Protein AF-A0A7S3HMQ8-F1 (afdb_monomer_lite)

Organism: NCBI:txid89044

Foldseek 3Di:
DDPPPPPPDDDDDDDDDPPDAFEWEKEWDQDPDDDPPDDPDPDPDPPDDDDDDDDDDDDDDDDDPPQDPVNVVVVVPPPDPVVPDDDDPDPPPDPDDVPPDDCLCLVVQLLVCLLVLVLVVNLVSCVVADDQSHWYAYQWPLDGTDHSVRVSVLSNLCCQQFVVKHKDWDDWDDDPQKIKTKMKIKTKGQLVSLVVCVVVDPPDDPVRCVSSLSDSQLLSSLQSVPVTDPDDPVVSVVSNVVSPDNDIDMGMIMIIIMGGHDPVSD

Radius of gyration: 24.95 Å; chains: 1; bounding box: 61×93×48 Å

Secondary structure (DSSP, 8-state):
--TTTTSSSS------------EEEEEEE------TTS-----------PPPPP-PPP-PPPPPTT--HHHHHHHH-S---GGG----SS---------SS-GGGHHHHHHHHHHTT-HHHHHHHHHHHS-TT-EEEESSSS-S-B-HHHHHHHHHHHHHH-TT-EEEEEEEEEETTEEEEEEEEEEEE-HHHHHHHHHH--SS-HHHHHHTT--SSHHHHHHHHHHHS---HHHHHHHHHHHT-SS-EEEEEEEEEEEE--GGG-

pLDDT: mean 71.45, std 23.2, range [25.31, 96.62]

Sequence (266 aa):
MDLADLAELFNDDEYPTVHETHAIEATSELFSNIQPSEQLQIMFKQTATSRRNKKSVSLKPRFRKGMSVKQALLAYDQRPNMSRRPPTNVLVAFPTFDKCDSLVYFPTTFVRYLNSADIDAATKLLAKYLDKDCIIKLHGKNISEVSFQNYKQMMTVSNDLEPDRMMCVHSTKVVENKIMSTIYLKVTDVQSLYMNLSRTSKEFNDEEKLKMGLYPDRVKRFHFYVEETPVNDQVAQDLIAYSQREEDVVMYMKIEFTLTVDDTTR

Structure (mmCIF, N/CA/C/O backbone):
data_AF-A0A7S3HMQ8-F1
#
_entry.id   AF-A0A7S3HMQ8-F1
#
loop_
_atom_site.group_PDB
_atom_site.id
_atom_site.type_symbol
_atom_site.label_atom_id
_atom_site.label_alt_id
_atom_site.label_comp_id
_atom_site.label_asym_id
_atom_site.label_entity_id
_atom_site.label_seq_id
_atom_site.pdbx_PDB_ins_code
_atom_site.Cartn_x
_atom_site.Cartn_y
_atom_site.Cartn_z
_atom_site.occupancy
_atom_site.B_iso_or_equiv
_atom_site.auth_seq_id
_atom_site.auth_comp_id
_atom_site.auth_asym_id
_atom_site.auth_atom_id
_atom_site.pdbx_PDB_model_num
ATOM 1 N N . MET A 1 1 ? 21.502 52.809 14.582 1.00 39.25 1 MET A N 1
ATOM 2 C CA . MET A 1 1 ? 20.412 51.850 14.311 1.00 39.25 1 MET A CA 1
ATOM 3 C C . MET A 1 1 ? 20.818 51.061 13.085 1.00 39.25 1 MET A C 1
ATOM 5 O O . MET A 1 1 ? 20.584 51.521 11.979 1.00 39.25 1 MET A O 1
ATOM 9 N N . ASP A 1 2 ? 21.672 50.048 13.157 1.00 31.59 2 ASP A N 1
ATOM 10 C CA . ASP A 1 2 ? 22.042 49.080 14.205 1.00 31.59 2 ASP A CA 1
ATOM 11 C C . ASP A 1 2 ? 21.155 47.829 14.270 1.00 31.59 2 ASP A C 1
ATOM 13 O O . ASP A 1 2 ? 19.933 47.908 14.184 1.00 31.59 2 ASP A O 1
ATOM 17 N N . LEU A 1 3 ? 21.830 46.686 14.400 1.00 34.78 3 LEU A N 1
ATOM 18 C CA . LEU A 1 3 ? 21.366 45.291 14.355 1.00 34.78 3 LEU A CA 1
ATOM 19 C C . LEU A 1 3 ? 20.538 44.893 15.601 1.00 34.78 3 LEU A C 1
ATOM 21 O O . LEU A 1 3 ? 20.644 43.773 16.093 1.00 34.78 3 LEU A O 1
ATOM 25 N N . ALA A 1 4 ? 19.721 45.817 16.112 1.00 39.84 4 ALA A N 1
ATOM 26 C CA . ALA A 1 4 ? 18.989 45.691 17.373 1.00 39.84 4 ALA A CA 1
ATOM 27 C C . ALA A 1 4 ? 17.452 45.628 17.225 1.00 39.84 4 ALA A C 1
ATOM 29 O O . ALA A 1 4 ? 16.784 45.302 18.197 1.00 39.84 4 ALA A O 1
ATOM 30 N N . ASP A 1 5 ? 16.886 45.834 16.028 1.00 40.56 5 ASP A N 1
ATOM 31 C CA . ASP A 1 5 ? 15.420 45.928 15.836 1.00 40.56 5 ASP A CA 1
ATOM 32 C C . ASP A 1 5 ? 14.762 44.659 15.242 1.00 40.56 5 ASP A C 1
ATOM 34 O O . ASP A 1 5 ? 13.673 44.714 14.676 1.00 40.56 5 ASP A O 1
ATOM 38 N N . LEU A 1 6 ? 15.404 43.489 15.357 1.00 38.94 6 LEU A N 1
ATOM 39 C CA . LEU A 1 6 ? 14.856 42.197 14.891 1.00 38.94 6 LEU A CA 1
ATOM 40 C C . LEU A 1 6 ? 14.673 41.153 16.009 1.00 38.94 6 LEU A C 1
ATOM 42 O O . LEU A 1 6 ? 14.419 39.986 15.720 1.00 38.94 6 LEU A O 1
ATOM 46 N N . ALA A 1 7 ? 14.779 41.563 17.277 1.00 37.66 7 ALA A N 1
ATOM 47 C CA . ALA A 1 7 ? 14.775 40.660 18.432 1.00 37.66 7 ALA A CA 1
ATOM 48 C C . ALA A 1 7 ? 13.492 40.681 19.297 1.00 37.66 7 ALA A C 1
ATOM 50 O O . ALA A 1 7 ? 13.474 40.029 20.333 1.00 37.66 7 ALA A O 1
ATOM 51 N N . GLU A 1 8 ? 12.411 41.362 18.894 1.00 39.22 8 GLU A N 1
ATOM 52 C CA . GLU A 1 8 ? 11.232 41.572 19.767 1.00 39.22 8 GLU A CA 1
ATOM 53 C C . GLU A 1 8 ? 9.873 41.155 19.173 1.00 39.22 8 GLU A C 1
ATOM 55 O O . GLU A 1 8 ? 8.842 41.712 19.532 1.00 39.22 8 GLU A O 1
ATOM 60 N N . LEU A 1 9 ? 9.816 40.160 18.278 1.00 36.94 9 LEU A N 1
ATOM 61 C CA . LEU A 1 9 ? 8.516 39.707 17.744 1.00 36.94 9 LEU A CA 1
ATOM 62 C C . LEU A 1 9 ? 8.112 38.269 18.046 1.00 36.94 9 LEU A C 1
ATOM 64 O O . LEU A 1 9 ? 6.990 37.908 17.714 1.00 36.94 9 LEU A O 1
ATOM 68 N N . PHE A 1 10 ? 8.940 37.476 18.730 1.00 36.84 10 PHE A N 1
ATOM 69 C CA . PHE A 1 10 ? 8.535 36.135 19.162 1.00 36.84 10 PHE A CA 1
ATOM 70 C C . PHE A 1 10 ? 9.229 35.731 20.462 1.00 36.84 10 PHE A C 1
ATOM 72 O O . PHE A 1 10 ? 10.183 34.962 20.446 1.00 36.84 10 PHE A O 1
ATOM 79 N N . ASN A 1 11 ? 8.742 36.271 21.575 1.00 37.69 11 ASN A N 1
ATOM 80 C CA . ASN A 1 11 ? 8.776 35.614 22.877 1.00 37.69 11 ASN A CA 1
ATOM 81 C C . ASN A 1 11 ? 7.575 36.121 23.676 1.00 37.69 11 ASN A C 1
ATOM 83 O O . ASN A 1 11 ? 7.592 37.250 24.149 1.00 37.69 11 ASN A O 1
ATOM 87 N N . ASP A 1 12 ? 6.555 35.277 23.791 1.00 37.69 12 ASP A N 1
ATOM 88 C CA . ASP A 1 12 ? 5.693 35.227 24.966 1.00 37.69 12 ASP A CA 1
ATOM 89 C C . ASP A 1 12 ? 5.476 33.747 25.307 1.00 37.69 12 ASP A C 1
ATOM 91 O O . ASP A 1 12 ? 5.271 32.899 24.433 1.00 37.69 12 ASP A O 1
ATOM 95 N N . ASP A 1 13 ? 5.643 33.485 26.594 1.00 38.88 13 ASP A N 1
ATOM 96 C CA . ASP A 1 13 ? 5.841 32.214 27.273 1.00 38.88 13 ASP A CA 1
ATOM 97 C C . ASP A 1 13 ? 4.581 31.331 27.437 1.00 38.88 13 ASP A C 1
ATOM 99 O O . ASP A 1 13 ? 3.443 31.776 27.315 1.00 38.88 13 ASP A O 1
ATOM 103 N N . GLU A 1 14 ? 4.861 30.083 27.845 1.00 35.81 14 GLU A N 1
ATOM 104 C CA . GLU A 1 14 ? 4.022 29.134 28.606 1.00 35.81 14 GLU A CA 1
ATOM 105 C C . GLU A 1 14 ? 2.897 28.355 27.891 1.00 35.81 14 GLU A C 1
ATOM 107 O O . GLU A 1 14 ? 1.782 28.825 27.728 1.00 35.81 14 GLU A O 1
ATOM 112 N N . TYR A 1 15 ? 3.162 27.073 27.586 1.00 30.70 15 TYR A N 1
ATOM 113 C CA . TYR A 1 15 ? 2.589 25.893 28.277 1.00 30.70 15 TYR A CA 1
ATOM 114 C C . TYR A 1 15 ? 3.362 24.619 27.858 1.00 30.70 15 TYR A C 1
ATOM 116 O O . TYR A 1 15 ? 3.784 24.512 26.705 1.00 30.70 15 TYR A O 1
ATOM 124 N N . PRO A 1 16 ? 3.549 23.616 28.742 1.00 37.12 16 PRO A N 1
ATOM 125 C CA . PRO A 1 16 ? 4.162 22.355 28.367 1.00 37.12 16 PRO A CA 1
ATOM 126 C C . PRO A 1 16 ? 3.093 21.486 27.710 1.00 37.12 16 PRO A C 1
ATOM 128 O O . PRO A 1 16 ? 2.128 21.076 28.352 1.00 37.12 16 PRO A O 1
ATOM 131 N N . THR A 1 17 ? 3.258 21.174 26.434 1.00 27.14 17 THR A N 1
ATOM 132 C CA . THR A 1 17 ? 2.472 20.122 25.792 1.00 27.14 17 THR A CA 1
ATOM 133 C C . THR A 1 17 ? 3.418 19.031 25.332 1.00 27.14 17 THR A C 1
ATOM 135 O O . THR A 1 17 ? 4.044 19.086 24.277 1.00 27.14 17 THR A O 1
ATOM 138 N N . VAL A 1 18 ? 3.529 18.008 26.178 1.00 29.33 18 VAL A N 1
ATOM 139 C CA . VAL A 1 18 ? 3.875 16.668 25.715 1.00 29.33 18 VAL A CA 1
ATOM 140 C C . VAL A 1 18 ? 2.707 16.238 24.831 1.00 29.33 18 VAL A C 1
ATOM 142 O O . VAL A 1 18 ? 1.682 15.782 25.328 1.00 29.33 18 VAL A O 1
ATOM 145 N N . HIS A 1 19 ? 2.821 16.476 23.528 1.00 25.31 19 HIS A N 1
ATOM 146 C CA . HIS A 1 19 ? 1.899 15.904 22.561 1.00 25.31 19 HIS A CA 1
ATOM 147 C C . HIS A 1 19 ? 2.306 14.451 22.343 1.00 25.31 19 HIS A C 1
ATOM 149 O O . HIS A 1 19 ? 3.320 14.147 21.710 1.00 25.31 19 HIS A O 1
ATOM 155 N N . GLU A 1 20 ? 1.530 13.552 22.936 1.00 27.73 20 GLU A N 1
ATOM 156 C CA . GLU A 1 20 ? 1.618 12.133 22.645 1.00 27.73 20 GLU A CA 1
ATOM 157 C C . GLU A 1 20 ? 1.209 11.929 21.182 1.00 27.73 20 GLU A C 1
ATOM 159 O O . GLU A 1 20 ? 0.140 12.341 20.740 1.00 27.73 20 GLU A O 1
ATOM 164 N N . THR A 1 21 ? 2.128 11.389 20.389 1.00 27.39 21 THR A N 1
ATOM 165 C CA . THR A 1 21 ? 1.988 11.275 18.938 1.00 27.39 21 THR A CA 1
ATOM 166 C C . THR A 1 21 ? 1.259 9.981 18.591 1.00 27.39 21 THR A C 1
ATOM 168 O O . THR A 1 21 ? 1.756 8.879 18.830 1.00 27.39 21 THR A O 1
ATOM 171 N N . HIS A 1 22 ? 0.070 10.106 18.004 1.00 39.50 22 HIS A N 1
ATOM 172 C CA . HIS A 1 22 ? -0.753 8.973 17.584 1.00 39.50 22 HIS A CA 1
ATOM 173 C C . HIS A 1 22 ? -0.184 8.336 16.318 1.00 39.50 22 HIS A C 1
ATOM 175 O O . HIS A 1 22 ? -0.109 8.998 15.291 1.00 39.50 22 HIS A O 1
ATOM 181 N N . ALA A 1 23 ? 0.182 7.054 16.363 1.00 32.50 23 ALA A N 1
ATOM 182 C CA . ALA A 1 23 ? 0.768 6.352 15.225 1.00 32.50 23 ALA A CA 1
ATOM 183 C C . ALA A 1 23 ? -0.113 5.192 14.740 1.00 32.50 23 ALA A C 1
ATOM 185 O O . ALA A 1 23 ? -0.452 4.286 15.512 1.00 32.50 23 ALA A O 1
ATOM 186 N N . ILE A 1 24 ? -0.419 5.184 13.443 1.00 39.53 24 ILE A N 1
ATOM 187 C CA . ILE A 1 24 ? -0.693 3.949 12.705 1.00 39.53 24 ILE A CA 1
ATOM 188 C C . ILE A 1 24 ? 0.644 3.423 12.233 1.00 39.53 24 ILE A C 1
ATOM 190 O O . ILE A 1 24 ? 1.350 4.116 11.514 1.00 39.53 24 ILE A O 1
ATOM 194 N N . GLU A 1 25 ? 0.981 2.207 12.626 1.00 34.84 25 GLU A N 1
ATOM 195 C CA . GLU A 1 25 ? 2.226 1.564 12.238 1.00 34.84 25 GLU A CA 1
ATOM 196 C C . GLU A 1 25 ? 1.901 0.513 11.176 1.00 34.84 25 GLU A C 1
ATOM 198 O O . GLU A 1 25 ? 1.282 -0.509 11.476 1.00 34.84 25 GLU A O 1
ATOM 203 N N . ALA A 1 26 ? 2.241 0.785 9.917 1.00 34.50 26 ALA A N 1
ATOM 204 C CA . ALA A 1 26 ? 2.161 -0.196 8.842 1.00 34.50 26 ALA A CA 1
ATOM 205 C C . ALA A 1 26 ? 3.581 -0.652 8.495 1.00 34.50 26 ALA A C 1
ATOM 207 O O . ALA A 1 26 ? 4.312 0.048 7.787 1.00 34.50 26 ALA A O 1
ATOM 208 N N . THR A 1 27 ? 3.992 -1.814 9.002 1.00 32.75 27 THR A N 1
ATOM 209 C CA . THR A 1 27 ? 5.237 -2.446 8.566 1.00 32.75 27 THR A CA 1
ATOM 210 C C . THR A 1 27 ? 4.941 -3.268 7.320 1.00 32.75 27 THR A C 1
ATOM 212 O O . THR A 1 27 ? 4.007 -4.060 7.313 1.00 32.75 27 THR A O 1
ATOM 215 N N . SER A 1 28 ? 5.697 -3.093 6.238 1.00 32.38 28 SER A N 1
ATOM 216 C CA . SER A 1 28 ? 5.694 -4.055 5.135 1.00 32.38 28 SER A CA 1
ATOM 217 C C . SER A 1 28 ? 6.989 -4.852 5.195 1.00 32.38 28 SER A C 1
ATOM 219 O O . SER A 1 28 ? 8.050 -4.339 4.847 1.00 32.38 28 SER A O 1
ATOM 221 N N . GLU A 1 29 ? 6.913 -6.101 5.637 1.00 31.34 29 GLU A N 1
ATOM 222 C CA . GLU A 1 29 ? 8.024 -7.040 5.525 1.00 31.34 29 GLU A CA 1
ATOM 223 C C . GLU A 1 29 ? 7.829 -7.855 4.238 1.00 31.34 29 GLU A C 1
ATOM 225 O O . GLU A 1 29 ? 6.886 -8.645 4.109 1.00 31.34 29 GLU A O 1
ATOM 230 N N . LEU A 1 30 ? 8.723 -7.685 3.257 1.00 35.03 30 LEU A N 1
ATOM 231 C CA . LEU A 1 30 ? 8.881 -8.695 2.211 1.00 35.03 30 LEU A CA 1
ATOM 232 C C . LEU A 1 30 ? 9.557 -9.902 2.852 1.00 35.03 30 LEU A C 1
ATOM 234 O O . LEU A 1 30 ? 10.694 -9.844 3.317 1.00 35.03 30 LEU A O 1
ATOM 238 N N . PHE A 1 31 ? 8.822 -11.005 2.924 1.00 33.38 31 PHE A N 1
ATOM 239 C CA . PHE A 1 31 ? 9.344 -12.228 3.500 1.00 33.38 31 PHE A CA 1
ATOM 240 C C . PHE A 1 31 ? 10.522 -12.763 2.692 1.00 33.38 31 PHE A C 1
ATOM 242 O O . PHE A 1 31 ? 10.369 -13.146 1.535 1.00 33.38 31 PHE A O 1
ATOM 249 N N . SER A 1 32 ? 11.645 -12.951 3.379 1.00 31.59 32 SER A N 1
ATOM 250 C CA . SER A 1 32 ? 12.623 -13.990 3.058 1.00 31.59 32 SER A CA 1
ATOM 251 C C . SER A 1 32 ? 12.974 -14.896 4.243 1.00 31.59 32 SER A C 1
ATOM 253 O O . SER A 1 32 ? 13.808 -15.780 4.097 1.00 31.59 32 SER A O 1
ATOM 255 N N . ASN A 1 33 ? 12.341 -14.723 5.408 1.00 30.23 33 ASN A N 1
ATOM 256 C CA . ASN A 1 33 ? 12.623 -15.520 6.604 1.00 30.23 33 ASN A CA 1
ATOM 257 C C . ASN A 1 33 ? 11.347 -16.162 7.157 1.00 30.23 33 ASN A C 1
ATOM 259 O O . ASN A 1 33 ? 10.763 -15.710 8.139 1.00 30.23 33 ASN A O 1
ATOM 263 N N . ILE A 1 34 ? 10.937 -17.256 6.517 1.00 28.83 34 ILE A N 1
ATOM 264 C CA . ILE A 1 34 ? 10.057 -18.261 7.116 1.00 28.83 34 ILE A CA 1
ATOM 265 C C . ILE A 1 34 ? 10.936 -19.475 7.426 1.00 28.83 34 ILE A C 1
ATOM 267 O O . ILE A 1 34 ? 11.627 -19.991 6.548 1.00 28.83 34 ILE A O 1
ATOM 271 N N . GLN A 1 35 ? 10.941 -19.904 8.690 1.00 27.02 35 GLN A N 1
ATOM 272 C CA . GLN A 1 35 ? 11.595 -21.139 9.128 1.00 27.02 35 GLN A CA 1
ATOM 273 C C . GLN A 1 35 ? 11.105 -22.350 8.299 1.00 27.02 35 GLN A C 1
ATOM 275 O O . GLN A 1 35 ? 9.929 -22.396 7.935 1.00 27.02 35 GLN A O 1
ATOM 280 N N . PRO A 1 36 ? 11.951 -23.364 8.022 1.00 31.05 36 PRO A N 1
ATOM 281 C CA . PRO A 1 36 ? 11.712 -24.360 6.965 1.00 31.05 36 PRO A CA 1
ATOM 282 C C . PRO A 1 36 ? 10.543 -25.342 7.177 1.00 31.05 36 PRO A C 1
ATOM 284 O O . PRO A 1 36 ? 10.359 -26.239 6.355 1.00 31.05 36 PRO A O 1
ATOM 287 N N . SER A 1 37 ? 9.772 -25.236 8.261 1.00 27.94 37 SER A N 1
ATOM 288 C CA . SER A 1 37 ? 8.761 -26.234 8.637 1.00 27.94 37 SER A CA 1
ATOM 289 C C . SER A 1 37 ? 7.327 -25.906 8.212 1.00 27.94 37 SER A C 1
ATOM 291 O O . SER A 1 37 ? 6.513 -26.824 8.147 1.00 27.94 37 SER A O 1
ATOM 293 N N . GLU A 1 38 ? 7.011 -24.664 7.837 1.00 28.45 38 GLU A N 1
ATOM 294 C CA . GLU A 1 38 ? 5.703 -24.304 7.271 1.00 28.45 38 GLU A CA 1
ATOM 295 C C . GLU A 1 38 ? 5.904 -23.451 6.016 1.00 28.45 38 GLU A C 1
ATOM 297 O O . GLU A 1 38 ? 5.988 -22.229 6.043 1.00 28.45 38 GLU A O 1
ATOM 302 N N . GLN A 1 39 ? 6.057 -24.145 4.888 1.00 28.36 39 GLN A N 1
ATOM 303 C CA . GLN A 1 39 ? 6.339 -23.574 3.575 1.00 28.36 39 GLN A CA 1
ATOM 304 C C . GLN A 1 39 ? 5.256 -22.582 3.118 1.00 28.36 39 GLN A C 1
ATOM 306 O O . GLN A 1 39 ? 4.258 -22.967 2.508 1.00 28.36 39 GLN A O 1
ATOM 311 N N . LEU A 1 40 ? 5.516 -21.290 3.295 1.00 26.91 40 LEU A N 1
ATOM 312 C CA . LEU A 1 40 ? 5.043 -20.249 2.386 1.00 26.91 40 LEU A CA 1
ATOM 313 C C . LEU A 1 40 ? 6.203 -19.964 1.430 1.00 26.91 40 LEU A C 1
ATOM 315 O O . LEU A 1 40 ? 7.098 -19.170 1.699 1.00 26.91 40 LEU A O 1
ATOM 319 N N . GLN A 1 41 ? 6.228 -20.726 0.336 1.00 27.77 41 GLN A N 1
ATOM 320 C CA . GLN A 1 41 ? 7.135 -20.497 -0.781 1.00 27.77 41 GLN A CA 1
ATOM 321 C C . GLN A 1 41 ? 6.937 -19.057 -1.272 1.00 27.77 41 GLN A C 1
ATOM 323 O O . GLN A 1 41 ? 5.797 -18.657 -1.526 1.00 27.77 41 GLN A O 1
ATOM 328 N N . ILE A 1 42 ? 8.025 -18.314 -1.505 1.00 30.55 42 ILE A N 1
ATOM 329 C CA . ILE A 1 42 ? 8.016 -17.300 -2.565 1.00 30.55 42 ILE A CA 1
ATOM 330 C C . ILE A 1 42 ? 7.788 -18.095 -3.849 1.00 30.55 42 ILE A C 1
ATOM 332 O O . ILE A 1 42 ? 8.692 -18.687 -4.436 1.00 30.55 42 ILE A O 1
ATOM 336 N N . MET A 1 43 ? 6.515 -18.283 -4.173 1.00 31.09 43 MET A N 1
ATOM 337 C CA . MET A 1 43 ? 6.097 -19.255 -5.157 1.00 31.09 43 MET A CA 1
ATOM 338 C C . MET A 1 43 ? 6.088 -18.556 -6.512 1.00 31.09 43 MET A C 1
ATOM 340 O O . MET A 1 43 ? 5.051 -18.090 -6.986 1.00 31.09 43 MET A O 1
ATOM 344 N N . PHE A 1 44 ? 7.263 -18.487 -7.135 1.00 43.47 44 PHE A N 1
ATOM 345 C CA . PHE A 1 44 ? 7.425 -18.099 -8.533 1.00 43.47 44 PHE A CA 1
ATOM 346 C C . PHE A 1 44 ? 6.848 -19.210 -9.423 1.00 43.47 44 PHE A C 1
ATOM 348 O O . PHE A 1 44 ? 7.557 -20.067 -9.951 1.00 43.47 44 PHE A O 1
ATOM 355 N N . LYS A 1 45 ? 5.516 -19.273 -9.529 1.00 36.41 45 LYS A N 1
ATOM 356 C CA . LYS A 1 45 ? 4.848 -20.212 -10.433 1.00 36.41 45 LYS A CA 1
ATOM 357 C C . LYS A 1 45 ? 4.954 -19.696 -11.861 1.00 36.41 45 LYS A C 1
ATOM 359 O O . LYS A 1 45 ? 4.161 -18.856 -12.270 1.00 36.41 45 LYS A O 1
ATOM 364 N N . GLN A 1 46 ? 5.851 -20.296 -12.637 1.00 38.22 46 GLN A N 1
ATOM 365 C CA . GLN A 1 46 ? 5.644 -20.410 -14.077 1.00 38.22 46 GLN A CA 1
ATOM 366 C C . GLN A 1 46 ? 4.319 -21.157 -14.297 1.00 38.22 46 GLN A C 1
ATOM 368 O O . GLN A 1 46 ? 4.116 -22.268 -13.797 1.00 38.22 46 GLN A O 1
ATOM 373 N N . THR A 1 47 ? 3.371 -20.529 -14.983 1.00 33.56 47 THR A N 1
ATOM 374 C CA . THR A 1 47 ? 2.049 -21.085 -15.290 1.00 33.56 47 THR A CA 1
ATOM 375 C C . THR A 1 47 ? 2.153 -22.181 -16.353 1.00 33.56 47 THR A C 1
ATOM 377 O O . THR A 1 47 ? 1.771 -22.006 -17.504 1.00 33.56 47 THR A O 1
ATOM 380 N N . ALA A 1 48 ? 2.633 -23.363 -15.961 1.00 41.56 48 ALA A N 1
ATOM 381 C CA . ALA A 1 48 ? 2.497 -24.578 -16.758 1.00 41.56 48 ALA A CA 1
ATOM 382 C C . ALA A 1 48 ? 1.132 -25.241 -16.482 1.00 41.56 48 ALA A C 1
ATOM 384 O O . ALA A 1 48 ? 0.809 -25.636 -15.357 1.00 41.56 48 ALA A O 1
ATOM 385 N N . THR A 1 49 ? 0.306 -25.367 -17.520 1.00 39.81 49 THR A N 1
ATOM 386 C CA . THR A 1 49 ? -1.028 -25.985 -17.496 1.00 39.81 49 THR A CA 1
ATOM 387 C C . THR A 1 49 ? -0.941 -27.5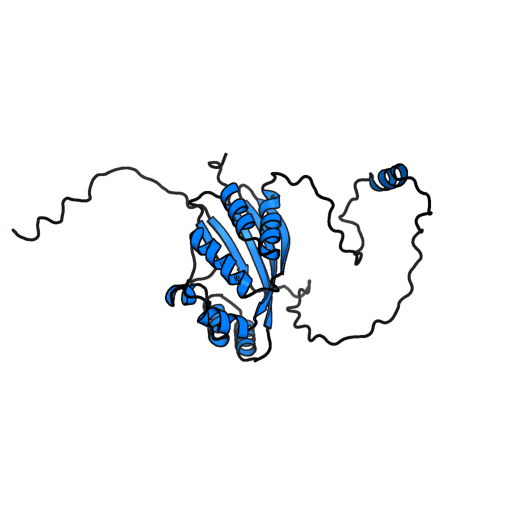11 -17.347 1.00 39.81 49 THR A C 1
ATOM 389 O O . THR A 1 49 ? -0.930 -28.263 -18.318 1.00 39.81 49 THR A O 1
ATOM 392 N N . SER A 1 50 ? -0.903 -28.004 -16.105 1.00 39.38 50 SER A N 1
ATOM 393 C CA . SER A 1 50 ? -0.890 -29.447 -15.816 1.00 39.38 50 SER A CA 1
ATOM 394 C C . SER A 1 50 ? -2.303 -30.053 -15.751 1.00 39.38 50 SER A C 1
ATOM 396 O O . SER A 1 50 ? -3.168 -29.618 -14.983 1.00 39.38 50 SER A O 1
ATOM 398 N N . ARG A 1 51 ? -2.541 -31.085 -16.575 1.00 46.91 51 ARG A N 1
ATOM 399 C CA . ARG A 1 51 ? -3.784 -31.875 -16.657 1.00 46.91 51 ARG A CA 1
ATOM 400 C C . ARG A 1 51 ? -3.978 -32.740 -15.401 1.00 46.91 51 ARG A C 1
ATOM 402 O O . ARG A 1 51 ? -3.141 -33.566 -15.055 1.00 46.91 51 ARG A O 1
ATOM 409 N N . ARG A 1 52 ? -5.135 -32.581 -14.748 1.00 44.88 52 ARG A N 1
ATOM 410 C CA . ARG A 1 52 ? -5.570 -33.329 -13.552 1.00 44.88 52 ARG A CA 1
ATOM 411 C C . ARG A 1 52 ? -5.854 -34.811 -13.833 1.00 44.88 52 ARG A C 1
ATOM 413 O O . ARG A 1 52 ? -6.685 -35.129 -14.681 1.00 44.88 52 ARG A O 1
ATOM 420 N N . ASN A 1 53 ? -5.303 -35.686 -12.989 1.00 46.75 53 ASN A N 1
ATOM 421 C CA . ASN A 1 53 ? -5.766 -37.063 -12.794 1.00 46.75 53 ASN A CA 1
ATOM 422 C C . ASN A 1 53 ? -6.922 -37.117 -11.774 1.00 46.75 53 ASN A C 1
ATOM 424 O O . ASN A 1 53 ? -6.839 -36.552 -10.683 1.00 46.75 53 ASN A O 1
ATOM 428 N N . LYS A 1 54 ? -8.010 -37.807 -12.144 1.00 51.03 54 LYS A N 1
ATOM 429 C CA . LYS A 1 54 ? -9.213 -38.045 -11.326 1.00 51.03 54 LYS A CA 1
ATOM 430 C C . LYS A 1 54 ? -8.934 -39.096 -10.242 1.00 51.03 54 LYS A C 1
ATOM 432 O O . LYS A 1 54 ? -8.567 -40.219 -10.570 1.00 51.03 54 LYS A O 1
ATOM 437 N N . LYS A 1 55 ? -9.206 -38.772 -8.973 1.00 48.78 55 LYS A N 1
ATOM 438 C CA . LYS A 1 55 ? -9.397 -39.762 -7.896 1.00 48.78 55 LYS A CA 1
ATOM 439 C C . LYS A 1 55 ? -10.851 -39.771 -7.414 1.00 48.78 55 LYS A C 1
ATOM 441 O O . LYS A 1 55 ? -11.525 -38.744 -7.399 1.00 48.78 55 LYS A O 1
ATOM 446 N N . SER A 1 56 ? -11.306 -40.976 -7.085 1.00 53.75 56 SER A N 1
ATOM 447 C CA . SER A 1 56 ? -12.666 -41.400 -6.748 1.00 53.75 56 SER A CA 1
ATOM 448 C C . SER A 1 56 ? -13.229 -40.739 -5.487 1.00 53.75 56 SER A C 1
ATOM 450 O O . SER A 1 56 ? -12.592 -40.732 -4.436 1.00 53.75 56 SER A O 1
ATOM 452 N N . VAL A 1 57 ? -14.456 -40.229 -5.601 1.00 53.00 57 VAL A N 1
ATOM 453 C CA . VAL A 1 57 ? -15.218 -39.552 -4.545 1.00 53.00 57 VAL A CA 1
ATOM 454 C C . VAL A 1 57 ? -16.001 -40.580 -3.725 1.00 53.00 57 VAL A C 1
ATOM 456 O O . VAL A 1 57 ? -16.820 -41.312 -4.278 1.00 53.00 57 VAL A O 1
ATOM 459 N N . SER A 1 58 ? -15.792 -40.606 -2.407 1.00 51.75 58 SER A N 1
ATOM 460 C CA . SER A 1 58 ? -16.688 -41.281 -1.465 1.00 51.75 58 SER A CA 1
ATOM 461 C C . SER A 1 58 ? -17.989 -40.480 -1.322 1.00 51.75 58 SER A C 1
ATOM 463 O O . SER A 1 58 ? -17.991 -39.261 -1.131 1.00 51.75 58 SER A O 1
ATOM 465 N N . LEU A 1 59 ? -19.118 -41.168 -1.490 1.00 49.34 59 LEU A N 1
ATOM 466 C CA . LEU A 1 59 ? -20.453 -40.578 -1.541 1.00 49.34 59 LEU A CA 1
ATOM 467 C C . LEU A 1 59 ? -20.870 -40.053 -0.161 1.00 49.34 59 LEU A C 1
ATOM 469 O O . LEU A 1 59 ? -21.237 -40.819 0.726 1.00 49.34 59 LEU A O 1
ATOM 473 N N . LYS A 1 60 ? -20.857 -38.727 0.008 1.00 57.22 60 LYS A N 1
ATOM 474 C CA . LYS A 1 60 ? -21.586 -38.065 1.096 1.00 57.22 60 LYS A CA 1
ATOM 475 C C . LYS A 1 60 ? -23.098 -38.121 0.820 1.00 57.22 60 LYS A C 1
ATOM 477 O O . LYS A 1 60 ? -23.501 -38.065 -0.347 1.00 57.22 60 LYS A O 1
ATOM 482 N N . PRO A 1 61 ? -23.938 -38.209 1.866 1.00 50.19 61 PRO A N 1
ATOM 483 C CA . PRO A 1 61 ? -25.387 -38.288 1.722 1.00 50.19 61 PRO A CA 1
ATOM 484 C C . PRO A 1 61 ? -25.916 -37.052 0.986 1.00 50.19 61 PRO A C 1
ATOM 486 O O . PRO A 1 61 ? -25.725 -35.916 1.415 1.00 50.19 61 PRO A O 1
ATOM 489 N N . ARG A 1 62 ? -26.551 -37.283 -0.167 1.00 60.41 62 ARG A N 1
ATOM 490 C CA . ARG A 1 62 ? -27.187 -36.234 -0.967 1.00 60.41 62 ARG A CA 1
ATOM 491 C C . ARG A 1 62 ? -28.417 -35.705 -0.233 1.00 60.41 62 ARG A C 1
ATOM 493 O O . ARG A 1 62 ? -29.246 -36.485 0.234 1.00 60.41 62 ARG A O 1
ATOM 500 N N . PHE A 1 63 ? -28.556 -34.381 -0.198 1.00 56.66 63 PHE A N 1
ATOM 501 C CA . PHE A 1 63 ? -29.789 -33.714 0.209 1.00 56.66 63 PHE A CA 1
ATOM 502 C C . PHE A 1 63 ? -30.964 -34.260 -0.606 1.00 56.66 63 PHE A C 1
ATOM 504 O O . PHE A 1 63 ? -30.922 -34.295 -1.839 1.00 56.66 63 PHE A O 1
ATOM 511 N N . ARG A 1 64 ? -32.012 -34.716 0.086 1.00 68.12 64 ARG A N 1
ATOM 512 C CA . ARG A 1 64 ? -33.247 -35.154 -0.566 1.00 68.12 64 ARG A CA 1
ATOM 513 C C . ARG A 1 64 ? -33.980 -33.922 -1.098 1.00 68.12 64 ARG A C 1
ATOM 515 O O . ARG A 1 64 ? -34.214 -32.964 -0.364 1.00 68.12 64 ARG A O 1
ATOM 522 N N . LYS A 1 65 ? -34.323 -33.948 -2.385 1.00 66.69 65 LYS A N 1
ATOM 523 C CA . LYS A 1 65 ? -35.143 -32.923 -3.045 1.00 66.69 65 LYS A CA 1
ATOM 524 C C . LYS A 1 65 ? -36.502 -32.872 -2.323 1.00 66.69 65 LYS A C 1
ATOM 526 O O . LYS A 1 65 ? -37.141 -33.911 -2.206 1.00 66.69 65 LYS A O 1
ATOM 531 N N . GLY A 1 66 ? -36.902 -31.705 -1.809 1.00 78.19 66 GLY A N 1
ATOM 532 C CA . GLY A 1 66 ? -38.163 -31.522 -1.064 1.00 78.19 66 GLY A CA 1
ATOM 533 C C . GLY A 1 66 ? -38.026 -31.197 0.431 1.00 78.19 66 GLY A C 1
ATOM 534 O O . GLY A 1 66 ? -39.030 -31.159 1.134 1.00 78.19 66 GLY A O 1
ATOM 535 N N . MET A 1 67 ? -36.814 -30.953 0.935 1.00 74.44 67 MET A N 1
ATOM 536 C CA . MET A 1 67 ? -36.627 -30.466 2.304 1.00 74.44 67 MET A CA 1
ATOM 537 C C . MET A 1 67 ? -37.203 -29.049 2.446 1.00 74.44 67 MET A C 1
ATOM 539 O O . MET A 1 67 ? -36.922 -28.181 1.617 1.00 74.44 67 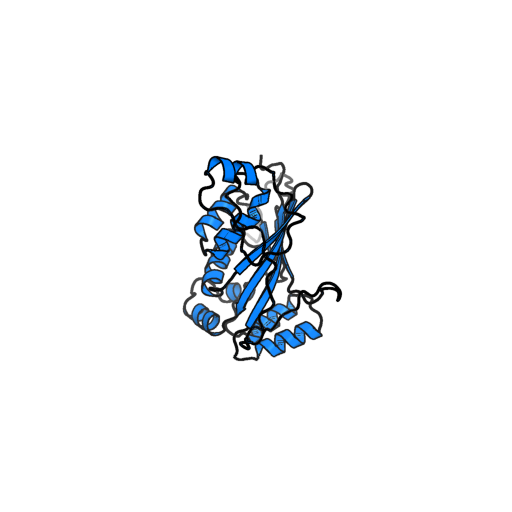MET A O 1
ATOM 543 N N . SER A 1 68 ? -38.019 -28.813 3.477 1.00 80.44 68 SER A N 1
ATOM 544 C CA . SER A 1 68 ? -38.588 -27.480 3.701 1.00 80.44 68 SER A CA 1
ATOM 545 C C . SER A 1 68 ? -37.498 -26.507 4.159 1.00 80.44 68 SER A C 1
ATOM 547 O O . SER A 1 68 ? -36.552 -26.898 4.845 1.00 80.44 68 SER A O 1
ATOM 549 N N . VAL A 1 69 ? -37.646 -25.224 3.820 1.00 69.56 69 VAL A N 1
ATOM 550 C CA . VAL A 1 69 ? -36.710 -24.157 4.227 1.00 69.56 69 VAL A CA 1
ATOM 551 C C . VAL A 1 69 ? -36.484 -24.164 5.747 1.00 69.56 69 VAL A C 1
ATOM 553 O O . VAL A 1 69 ? -35.360 -23.998 6.208 1.00 69.56 69 VAL A O 1
ATOM 556 N N . LYS A 1 70 ? -37.525 -24.473 6.533 1.00 73.62 70 LYS A N 1
ATOM 557 C CA . LYS A 1 70 ? -37.448 -24.578 7.998 1.00 73.62 70 LYS A CA 1
ATOM 558 C C . LYS A 1 70 ? -36.600 -25.771 8.464 1.00 73.62 70 LYS A C 1
ATOM 560 O O . LYS A 1 70 ? -35.856 -25.643 9.429 1.00 73.62 70 LYS A O 1
ATOM 565 N N . GLN A 1 71 ? -36.673 -26.912 7.773 1.00 77.62 71 GLN A N 1
ATOM 566 C CA . GLN A 1 71 ? -35.832 -28.084 8.063 1.00 77.62 71 GLN A CA 1
ATOM 567 C C . GLN A 1 71 ? -34.371 -27.861 7.664 1.00 77.62 71 GLN A C 1
ATOM 569 O O . GLN A 1 71 ? -33.476 -28.294 8.386 1.00 77.62 71 GLN A O 1
ATOM 574 N N . ALA A 1 72 ? -34.129 -27.160 6.553 1.00 72.44 72 ALA A N 1
ATOM 575 C CA . ALA A 1 72 ? -32.780 -26.780 6.151 1.00 72.44 72 ALA A CA 1
ATOM 576 C C . ALA A 1 72 ? -32.151 -25.835 7.186 1.00 72.44 72 ALA A C 1
ATOM 578 O O . ALA A 1 72 ? -31.039 -26.086 7.633 1.00 72.44 72 ALA A O 1
ATOM 579 N N . LEU A 1 73 ? -32.879 -24.811 7.638 1.00 68.38 73 LEU A N 1
ATOM 580 C CA . LEU A 1 73 ? -32.379 -23.876 8.650 1.00 68.38 73 LEU A CA 1
ATOM 581 C C . LEU A 1 73 ? -32.127 -24.553 10.006 1.00 68.38 73 LEU A C 1
ATOM 583 O O . LEU A 1 73 ? -31.072 -24.335 10.587 1.00 68.38 73 LEU A O 1
ATOM 587 N N . LEU A 1 74 ? -33.007 -25.453 10.464 1.00 74.31 74 LEU A N 1
ATOM 588 C CA . LEU A 1 74 ? -32.793 -26.226 11.701 1.00 74.31 74 LEU A CA 1
ATOM 589 C C . LEU A 1 74 ? -31.583 -27.172 11.624 1.00 74.31 74 LEU A C 1
ATOM 591 O O . LEU A 1 74 ? -30.908 -27.386 12.627 1.00 74.31 74 LEU A O 1
ATOM 595 N N . ALA A 1 75 ? -31.273 -27.718 10.444 1.00 69.62 75 ALA A N 1
ATOM 596 C CA . ALA A 1 75 ? -30.055 -28.505 10.242 1.00 69.62 75 ALA A CA 1
ATOM 597 C C . ALA A 1 75 ? -28.774 -27.644 10.290 1.00 69.62 75 ALA A C 1
ATOM 599 O O . ALA A 1 75 ? -27.692 -28.173 10.546 1.00 69.62 75 ALA A O 1
ATOM 600 N N . TYR A 1 76 ? -28.892 -26.334 10.052 1.00 60.41 76 TYR A N 1
ATOM 601 C CA . TYR A 1 76 ? -27.795 -25.362 10.083 1.00 60.41 76 TYR A CA 1
ATOM 602 C C . TYR A 1 76 ? -27.689 -24.577 11.403 1.00 60.41 76 TYR A C 1
ATOM 604 O O . TYR A 1 76 ? -26.650 -23.963 11.640 1.00 60.41 76 TYR A O 1
ATOM 612 N N . ASP A 1 77 ? -28.703 -2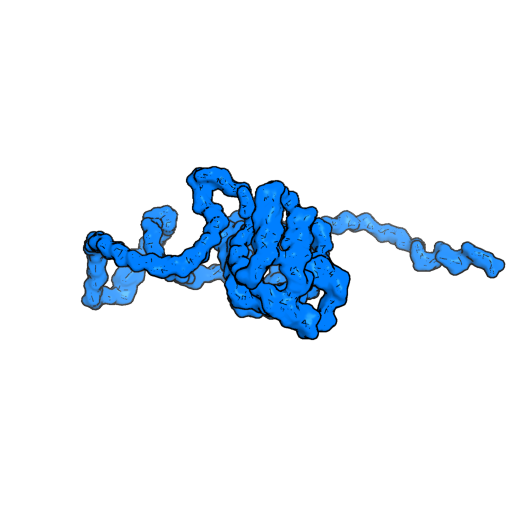4.629 12.273 1.00 50.75 77 ASP A N 1
ATOM 613 C CA . ASP A 1 77 ? -28.747 -23.886 13.547 1.00 50.75 77 ASP A CA 1
ATOM 614 C C . ASP A 1 77 ? -27.868 -24.505 14.655 1.00 50.75 77 ASP A C 1
ATOM 616 O O . ASP A 1 77 ? -27.690 -23.957 15.744 1.00 50.75 77 ASP A O 1
ATOM 620 N N . GLN A 1 78 ? -27.222 -25.641 14.373 1.00 57.28 78 GLN A N 1
ATOM 621 C CA . GLN A 1 78 ? -26.071 -26.067 15.161 1.00 57.28 78 GLN A CA 1
ATOM 622 C C . GLN A 1 78 ? -24.893 -25.160 14.819 1.00 57.28 78 GLN A C 1
ATOM 624 O O . GLN A 1 78 ? -24.188 -25.418 13.844 1.00 57.28 78 GLN A O 1
ATOM 629 N N . ARG A 1 79 ? -24.701 -24.104 15.627 1.00 50.22 79 ARG A N 1
ATOM 630 C CA . ARG A 1 79 ? -23.554 -23.178 15.591 1.00 50.22 79 ARG A CA 1
ATOM 631 C C . ARG A 1 79 ? -22.282 -23.938 15.194 1.00 50.22 79 ARG A C 1
ATOM 633 O O . ARG A 1 79 ? -21.726 -24.667 16.021 1.00 50.22 79 ARG A O 1
ATOM 640 N N . PRO A 1 80 ? -21.838 -23.849 13.930 1.00 47.72 80 PRO A N 1
ATOM 641 C CA . PRO A 1 80 ? -20.799 -24.736 13.454 1.00 47.72 80 PRO A CA 1
ATOM 642 C C . PRO A 1 80 ? -19.489 -24.337 14.124 1.00 47.72 80 PRO A C 1
ATOM 644 O O . PRO A 1 80 ? -19.025 -23.208 13.985 1.00 47.72 80 PRO A O 1
ATOM 647 N N . ASN A 1 81 ? -18.879 -25.276 14.846 1.00 53.44 81 ASN A N 1
ATOM 648 C CA . ASN A 1 81 ? -17.517 -25.124 15.338 1.00 53.44 81 ASN A CA 1
ATOM 649 C C . ASN A 1 81 ? -16.566 -25.153 14.126 1.00 53.44 81 ASN A C 1
ATOM 651 O O . ASN A 1 81 ? -16.142 -26.213 13.658 1.00 53.44 81 ASN A O 1
ATOM 655 N N . MET A 1 82 ? -16.314 -23.970 13.559 1.00 50.66 82 MET A N 1
ATOM 656 C CA . MET A 1 82 ? -15.595 -23.769 12.295 1.00 50.66 82 MET A CA 1
ATOM 657 C C . MET A 1 82 ? -14.124 -24.202 12.348 1.00 50.66 82 MET A C 1
ATOM 659 O O . MET A 1 82 ? -13.532 -24.423 11.296 1.00 50.66 82 MET A O 1
ATOM 663 N N . SER A 1 83 ? -13.562 -24.417 13.543 1.00 58.34 83 SER A N 1
ATOM 664 C CA . SER A 1 83 ? -12.185 -24.901 13.729 1.00 58.34 83 SER A CA 1
ATOM 665 C C . SER A 1 83 ? -11.937 -26.317 13.187 1.00 58.34 83 SER A C 1
ATOM 667 O O . SER A 1 83 ? -10.790 -26.693 12.968 1.00 58.34 83 SER A O 1
ATOM 669 N N . ARG A 1 84 ? -12.989 -27.122 12.959 1.00 51.53 84 ARG A N 1
ATOM 670 C CA . ARG A 1 84 ? -12.859 -28.557 12.630 1.00 51.53 84 ARG A CA 1
ATOM 671 C C . ARG A 1 84 ? -13.323 -28.947 11.226 1.00 51.53 84 ARG A C 1
ATOM 673 O O . ARG A 1 84 ? -13.484 -30.137 10.952 1.00 51.53 84 ARG A O 1
ATOM 680 N N . ARG A 1 85 ? -13.575 -27.993 10.322 1.00 54.50 85 ARG A N 1
ATOM 681 C CA . ARG A 1 85 ? -13.972 -28.350 8.950 1.00 54.50 85 ARG A CA 1
ATOM 682 C C . ARG A 1 85 ? -12.745 -28.753 8.118 1.00 54.50 85 ARG A C 1
ATOM 684 O O . ARG A 1 85 ? -11.806 -27.968 8.032 1.00 54.50 85 ARG A O 1
ATOM 691 N N . PRO A 1 86 ? -12.749 -29.933 7.466 1.00 61.88 86 PRO A N 1
ATOM 692 C CA . PRO A 1 86 ? -11.721 -30.271 6.489 1.00 61.88 86 PRO A CA 1
ATOM 693 C C . PRO A 1 86 ? -11.781 -29.269 5.324 1.00 61.88 86 PRO A C 1
ATOM 695 O O . PRO A 1 86 ? -12.887 -28.869 4.942 1.00 61.88 86 PRO A O 1
ATOM 698 N N . PRO A 1 87 ? -10.633 -28.862 4.755 1.00 55.84 87 PRO A N 1
ATOM 699 C CA . PRO A 1 87 ? -10.574 -27.819 3.739 1.00 55.84 87 PRO A CA 1
ATOM 700 C C . PRO A 1 87 ? -11.403 -28.228 2.519 1.00 55.84 87 PRO A C 1
ATOM 702 O O . PRO A 1 87 ? -11.080 -29.173 1.800 1.00 55.84 87 PRO A O 1
ATOM 705 N N . THR A 1 88 ? -12.515 -27.534 2.295 1.00 53.88 88 THR A N 1
ATOM 706 C CA . THR A 1 88 ? -13.301 -27.657 1.066 1.00 53.88 88 THR A CA 1
ATOM 707 C C . THR A 1 88 ? -12.897 -26.540 0.116 1.00 53.88 88 THR A C 1
ATOM 709 O O . THR A 1 88 ? -12.884 -25.387 0.528 1.00 53.88 88 THR A O 1
ATOM 712 N N . ASN A 1 89 ? -12.663 -26.855 -1.164 1.00 53.50 89 ASN A N 1
ATOM 713 C CA . ASN A 1 89 ? -12.376 -25.892 -2.249 1.00 53.50 89 ASN A CA 1
ATOM 714 C C . ASN A 1 89 ? -13.557 -24.951 -2.586 1.00 53.50 89 ASN A C 1
ATOM 716 O O . ASN A 1 89 ? -13.653 -24.436 -3.697 1.00 53.50 89 ASN A O 1
ATOM 720 N N . VAL A 1 90 ? -14.502 -24.781 -1.665 1.00 46.97 90 VAL A N 1
ATOM 721 C CA . VAL A 1 90 ? -15.630 -23.870 -1.797 1.00 46.97 90 VAL A CA 1
ATOM 722 C C . VAL A 1 90 ? -15.251 -22.620 -1.023 1.00 46.97 90 VAL A C 1
ATOM 724 O O . VAL A 1 90 ? -15.120 -22.675 0.199 1.00 46.97 90 VAL A O 1
ATOM 727 N N . LEU A 1 91 ? -15.065 -21.510 -1.740 1.00 46.03 91 LEU A N 1
ATOM 728 C CA . LEU A 1 91 ? -15.008 -20.179 -1.145 1.00 46.03 91 LEU A CA 1
ATOM 729 C C . LEU A 1 91 ? -16.344 -19.936 -0.443 1.00 46.03 91 LEU A C 1
ATOM 731 O O . LEU A 1 91 ? -17.356 -19.635 -1.071 1.00 46.03 91 LEU A O 1
ATOM 735 N N . VAL A 1 92 ? -16.358 -20.140 0.870 1.00 47.66 92 VAL A N 1
ATOM 736 C CA . VAL A 1 92 ? -17.479 -19.744 1.711 1.00 47.66 92 VAL A CA 1
ATOM 737 C C . VAL A 1 92 ? -17.329 -18.243 1.914 1.00 47.66 92 VAL A C 1
ATOM 739 O O . VAL A 1 92 ? -16.570 -17.803 2.773 1.00 47.66 92 VAL A O 1
ATOM 742 N N . ALA A 1 93 ? -18.014 -17.447 1.092 1.00 46.09 93 ALA A N 1
ATOM 743 C CA . ALA A 1 93 ? -18.251 -16.054 1.435 1.00 46.09 93 ALA A CA 1
ATOM 744 C C . ALA A 1 93 ? -19.094 -16.063 2.714 1.00 46.09 93 ALA A C 1
ATOM 746 O O . ALA A 1 93 ? -20.214 -16.580 2.723 1.00 46.09 93 ALA A O 1
ATOM 747 N N . PHE A 1 94 ? -18.508 -15.609 3.821 1.00 48.84 94 PHE A N 1
ATOM 748 C CA . PHE A 1 94 ? -19.196 -15.602 5.103 1.00 48.84 94 PHE A CA 1
ATOM 749 C C . PHE A 1 94 ? -20.481 -14.773 4.985 1.00 48.84 94 PHE A C 1
ATOM 751 O O . PHE A 1 94 ? -20.437 -13.684 4.403 1.00 48.84 94 PHE A O 1
ATOM 758 N N . PRO A 1 95 ? -21.609 -15.267 5.531 1.00 45.62 95 PRO A N 1
ATOM 759 C CA . PRO A 1 95 ? -22.820 -14.472 5.638 1.00 45.62 95 PRO A CA 1
ATOM 760 C C . PRO A 1 95 ? -22.468 -13.183 6.375 1.00 45.62 95 PRO A C 1
ATOM 762 O O . PRO A 1 95 ? -21.614 -13.193 7.265 1.00 45.62 95 PRO A O 1
ATOM 765 N N . THR A 1 96 ? -23.081 -12.087 5.945 1.00 46.84 96 THR A N 1
ATOM 766 C CA . THR A 1 96 ? -23.038 -10.764 6.567 1.00 46.84 96 THR A CA 1
ATOM 767 C C . THR A 1 96 ? -23.169 -10.895 8.082 1.00 46.84 96 THR A C 1
ATOM 769 O O . THR A 1 96 ? -24.269 -10.941 8.617 1.00 46.84 96 THR A O 1
ATOM 772 N N . PHE A 1 97 ? -22.045 -11.017 8.789 1.00 46.38 97 PHE A N 1
ATOM 773 C CA . PHE A 1 97 ? -22.019 -10.733 10.212 1.00 46.38 97 PHE A CA 1
ATOM 774 C C . PHE A 1 97 ? -22.487 -9.281 10.329 1.00 46.38 97 PHE A C 1
ATOM 776 O O . PHE A 1 97 ? -22.010 -8.438 9.562 1.00 46.38 97 PHE A O 1
ATOM 783 N N . ASP A 1 98 ? -23.407 -9.008 11.250 1.00 45.25 98 ASP A N 1
ATOM 784 C CA . ASP A 1 98 ? -23.801 -7.662 11.678 1.00 45.25 98 ASP A CA 1
ATOM 785 C C . ASP A 1 98 ? -22.583 -6.957 12.318 1.00 45.25 98 ASP A C 1
ATOM 787 O O . ASP A 1 98 ? -22.458 -6.804 13.529 1.00 45.25 98 ASP A O 1
ATOM 791 N N . LYS A 1 99 ? -21.610 -6.609 11.467 1.00 51.06 99 LYS A N 1
ATOM 792 C CA . LYS A 1 99 ? -20.265 -6.064 11.723 1.00 51.06 99 LYS A CA 1
ATOM 793 C C . LYS A 1 99 ? -20.287 -4.549 11.940 1.00 51.06 99 LYS A C 1
ATOM 795 O O . LYS A 1 99 ? -19.311 -3.879 11.616 1.00 51.06 99 LYS A O 1
ATOM 800 N N . CYS A 1 100 ? -21.404 -3.978 12.375 1.00 51.50 100 CYS A N 1
ATOM 801 C CA . CYS A 1 100 ? -21.664 -2.580 12.045 1.00 51.50 100 CYS A CA 1
ATOM 802 C C . CYS A 1 100 ? -20.808 -1.553 12.798 1.00 51.50 100 CYS A C 1
ATOM 804 O O . CYS A 1 100 ? -20.622 -0.487 12.232 1.00 51.50 100 CYS A O 1
ATOM 806 N N . ASP A 1 101 ? -20.204 -1.859 13.956 1.00 56.53 101 ASP A N 1
ATOM 807 C CA . ASP A 1 101 ? -19.348 -0.866 14.643 1.00 56.53 101 ASP A CA 1
ATOM 808 C C . ASP A 1 101 ? -18.177 -1.419 15.475 1.00 56.53 101 ASP A C 1
ATOM 810 O O . ASP A 1 101 ? -17.490 -0.656 16.150 1.00 56.53 101 ASP A O 1
ATOM 814 N N . SER A 1 102 ? -17.873 -2.723 15.432 1.00 77.81 102 SER A N 1
ATOM 815 C CA . SER A 1 102 ? -16.672 -3.193 16.136 1.00 77.81 102 SER A CA 1
ATOM 816 C C . SER A 1 102 ? -15.420 -2.775 15.365 1.00 77.81 102 SER A C 1
ATOM 818 O O . SER A 1 102 ? -15.174 -3.263 14.258 1.00 77.81 102 SER A O 1
ATOM 820 N N . LEU A 1 103 ? -14.609 -1.912 15.983 1.00 83.50 103 LEU A N 1
ATOM 821 C CA . LEU A 1 103 ? -13.330 -1.427 15.457 1.00 83.50 103 LEU A CA 1
ATOM 822 C C . LEU A 1 103 ? -12.371 -2.572 15.078 1.00 83.50 103 LEU A C 1
ATOM 824 O O . LEU A 1 103 ? -11.530 -2.423 14.199 1.00 83.50 103 LEU A O 1
ATOM 828 N N . VAL A 1 104 ? -12.568 -3.768 15.641 1.00 88.25 104 VAL A N 1
ATOM 829 C CA . VAL A 1 104 ? -11.854 -5.004 15.276 1.00 88.25 104 VAL A CA 1
ATOM 830 C C . VAL A 1 104 ? -11.985 -5.342 13.782 1.00 88.25 104 VAL A C 1
ATOM 832 O O . VAL A 1 104 ? -11.079 -5.929 13.198 1.00 88.25 104 VAL A O 1
ATOM 835 N N . TYR A 1 105 ? -13.081 -4.951 13.122 1.00 90.56 105 TYR A N 1
ATOM 836 C CA . TYR A 1 105 ? -13.268 -5.161 11.681 1.00 90.56 105 TYR A CA 1
ATOM 837 C C . TYR A 1 105 ? -12.708 -4.034 10.810 1.00 90.56 105 TYR A C 1
ATOM 839 O O . TYR A 1 105 ? -12.836 -4.113 9.580 1.00 90.56 105 TYR A O 1
ATOM 847 N N . PHE A 1 106 ? -12.083 -3.014 11.405 1.00 92.38 106 PHE A N 1
ATOM 848 C CA . PHE A 1 106 ? -11.474 -1.908 10.674 1.00 92.38 106 PHE A CA 1
ATOM 849 C C . PHE A 1 106 ? -10.503 -2.407 9.589 1.00 92.38 106 PHE A C 1
ATOM 851 O O . PHE A 1 106 ? -10.746 -2.093 8.423 1.00 92.38 106 PHE A O 1
ATOM 858 N N . PRO A 1 107 ? -9.513 -3.281 9.876 1.00 94.69 107 PRO A N 1
ATOM 859 C CA . PRO A 1 107 ? -8.534 -3.710 8.872 1.00 94.69 107 PRO A CA 1
ATOM 860 C C . PRO A 1 107 ? -9.186 -4.461 7.707 1.00 94.69 107 PRO A C 1
ATOM 862 O O . PRO A 1 107 ? -8.834 -4.268 6.547 1.00 94.69 107 PRO A O 1
ATOM 865 N N . THR A 1 108 ? -10.200 -5.286 7.999 1.00 94.94 108 THR A N 1
ATOM 866 C CA . THR A 1 108 ? -10.939 -6.040 6.971 1.00 94.94 108 THR A CA 1
ATOM 867 C C . THR A 1 108 ? -11.748 -5.114 6.069 1.00 94.94 108 THR A C 1
ATOM 869 O O . THR A 1 108 ? -11.773 -5.292 4.851 1.00 94.94 108 THR A O 1
ATOM 872 N N . THR A 1 109 ? -12.425 -4.131 6.661 1.00 94.62 109 THR A N 1
ATOM 873 C CA . THR A 1 109 ? -13.237 -3.158 5.921 1.00 94.62 109 THR A CA 1
ATOM 874 C C . THR A 1 109 ? -12.355 -2.245 5.082 1.00 94.62 109 THR A C 1
ATOM 876 O O . THR A 1 109 ? -12.674 -1.989 3.922 1.00 94.62 109 THR A O 1
ATOM 879 N N . PHE A 1 110 ? -11.225 -1.826 5.645 1.00 94.62 110 PHE A N 1
ATOM 880 C CA . PHE A 1 110 ? -10.223 -1.023 4.969 1.00 94.62 110 PHE A CA 1
ATOM 881 C C . PHE A 1 110 ? -9.670 -1.751 3.740 1.00 94.62 110 PHE A C 1
ATOM 883 O O . PHE A 1 110 ? -9.845 -1.276 2.620 1.00 94.62 110 PHE A O 1
ATOM 890 N N . VAL A 1 111 ? -9.150 -2.971 3.918 1.00 95.69 111 VAL A N 1
ATOM 891 C CA . VAL A 1 111 ? -8.663 -3.830 2.822 1.00 95.69 111 VAL A CA 1
ATOM 892 C C . VAL A 1 111 ? -9.722 -4.057 1.741 1.00 95.69 111 VAL A C 1
ATOM 894 O O . VAL A 1 111 ? -9.406 -4.044 0.553 1.00 95.69 111 VAL A O 1
ATOM 897 N N . ARG A 1 112 ? -10.994 -4.230 2.119 1.00 95.88 112 ARG A N 1
ATOM 898 C CA . ARG A 1 112 ? -12.089 -4.380 1.150 1.00 95.88 112 ARG A CA 1
ATOM 899 C C . ARG A 1 112 ? -12.226 -3.155 0.241 1.00 95.88 112 ARG A C 1
ATOM 901 O O . ARG A 1 112 ? -12.416 -3.336 -0.962 1.00 95.88 112 ARG A O 1
ATOM 908 N N . TYR A 1 113 ? -12.145 -1.943 0.792 1.00 95.75 113 TYR A N 1
ATOM 909 C CA . TYR A 1 113 ? -12.196 -0.722 -0.016 1.00 95.75 113 TYR A CA 1
ATOM 910 C C . TYR A 1 113 ? -10.969 -0.594 -0.918 1.00 95.75 113 TYR A C 1
ATOM 912 O O . TYR A 1 113 ? -11.126 -0.305 -2.103 1.00 95.75 113 TYR A O 1
ATOM 920 N N . LEU A 1 114 ? -9.777 -0.928 -0.412 1.00 94.94 114 LEU A N 1
ATOM 921 C CA . LEU A 1 114 ? -8.544 -0.893 -1.207 1.00 94.94 114 LEU A CA 1
ATOM 922 C C . LEU A 1 114 ? -8.550 -1.878 -2.379 1.00 94.94 114 LEU A C 1
ATOM 924 O O . LEU A 1 114 ? -8.100 -1.531 -3.469 1.00 94.94 114 LEU A O 1
ATOM 928 N N . ASN A 1 115 ? -9.092 -3.082 -2.183 1.00 95.31 115 ASN A N 1
ATOM 929 C CA . ASN A 1 115 ? -9.266 -4.069 -3.255 1.00 95.31 115 ASN A CA 1
ATOM 930 C C . ASN A 1 115 ? -10.317 -3.653 -4.291 1.00 95.31 115 ASN A C 1
ATOM 932 O O . ASN A 1 115 ? -10.314 -4.163 -5.405 1.00 95.31 115 ASN A O 1
ATOM 936 N N . SER A 1 116 ? -11.247 -2.774 -3.914 1.00 95.62 116 SER A N 1
ATOM 937 C CA . SER A 1 116 ? -12.301 -2.277 -4.807 1.00 95.62 116 SER A CA 1
ATOM 938 C C . SER A 1 116 ? -11.921 -0.953 -5.472 1.00 95.62 116 SER A C 1
ATOM 940 O O . SER A 1 116 ? -12.760 -0.367 -6.149 1.00 95.62 116 SER A O 1
ATOM 942 N N . ALA A 1 117 ? -10.697 -0.460 -5.234 1.00 95.00 117 ALA A N 1
ATOM 943 C CA . ALA A 1 117 ? -10.242 0.874 -5.623 1.00 95.00 117 ALA A CA 1
ATOM 944 C C . ALA A 1 117 ? -11.164 2.023 -5.140 1.00 95.00 117 ALA A C 1
ATOM 946 O O . ALA A 1 117 ? -11.107 3.133 -5.666 1.00 95.00 117 ALA A O 1
ATOM 947 N N . ASP A 1 118 ? -11.991 1.793 -4.111 1.00 95.88 118 ASP A N 1
ATOM 948 C CA . ASP A 1 118 ? -12.940 2.778 -3.573 1.00 95.88 118 ASP A CA 1
ATOM 949 C C . ASP A 1 118 ? -12.248 3.659 -2.521 1.00 95.88 118 ASP A C 1
ATOM 951 O O . ASP A 1 118 ? -12.426 3.508 -1.305 1.00 95.88 118 ASP A O 1
ATOM 955 N N . ILE A 1 119 ? -11.380 4.554 -3.004 1.00 94.12 119 ILE A N 1
ATOM 956 C CA . ILE A 1 119 ? -10.558 5.423 -2.150 1.00 94.12 119 ILE A CA 1
ATOM 957 C C . ILE A 1 119 ? -11.421 6.400 -1.358 1.00 94.12 119 ILE A C 1
ATOM 959 O O . ILE A 1 119 ? -11.080 6.729 -0.223 1.00 94.12 119 ILE A O 1
ATOM 963 N N . ASP A 1 120 ? -12.565 6.827 -1.890 1.00 94.88 120 ASP A N 1
ATOM 964 C CA . ASP A 1 120 ? -13.468 7.723 -1.172 1.00 94.88 120 ASP A CA 1
ATOM 965 C C . ASP A 1 120 ? -14.122 7.023 0.022 1.00 94.88 120 ASP A C 1
ATOM 967 O O . ASP A 1 120 ? -14.185 7.604 1.112 1.00 94.88 120 ASP A O 1
ATOM 971 N N . ALA A 1 121 ? -14.561 5.769 -0.125 1.00 94.81 121 ALA A N 1
ATOM 972 C CA . ALA A 1 121 ? -15.057 4.992 1.008 1.00 94.81 121 ALA A CA 1
ATOM 973 C C . ALA A 1 121 ? -13.948 4.661 2.018 1.00 94.81 121 ALA A C 1
ATOM 975 O O . ALA A 1 121 ? -14.189 4.743 3.225 1.00 94.81 121 ALA A O 1
ATOM 976 N N . ALA A 1 122 ? -12.729 4.361 1.555 1.00 93.44 122 ALA A N 1
ATOM 977 C CA . ALA A 1 122 ? -11.570 4.181 2.433 1.00 93.44 122 ALA A CA 1
ATOM 978 C C . ALA A 1 122 ? -11.247 5.464 3.219 1.00 93.44 122 ALA A C 1
ATOM 980 O O . ALA A 1 122 ? -11.062 5.416 4.431 1.00 93.44 122 ALA A O 1
ATOM 981 N N . THR A 1 123 ? -11.267 6.622 2.558 1.00 92.31 123 THR A N 1
ATOM 982 C CA . THR A 1 123 ? -11.033 7.939 3.172 1.00 92.31 123 THR A CA 1
ATOM 983 C C . THR A 1 123 ? -12.105 8.250 4.216 1.00 92.31 123 THR A C 1
ATOM 985 O O . THR A 1 123 ? -11.781 8.688 5.316 1.00 92.31 123 THR A O 1
ATOM 988 N N . LYS A 1 124 ? -13.384 7.982 3.915 1.00 93.19 124 LYS A N 1
ATOM 989 C CA . LYS A 1 124 ? -14.486 8.138 4.880 1.00 93.19 124 LYS A CA 1
ATOM 990 C C . LYS A 1 124 ? -14.342 7.199 6.075 1.00 93.19 124 LYS A C 1
ATOM 992 O O . LYS A 1 124 ? -14.659 7.596 7.189 1.00 93.19 124 LYS A O 1
ATOM 997 N N . LEU A 1 125 ? -13.875 5.968 5.853 1.00 91.62 125 LEU A N 1
ATOM 998 C CA . LEU A 1 125 ? -13.595 5.019 6.929 1.00 91.62 125 LEU A CA 1
ATOM 999 C C . LEU A 1 125 ? -12.491 5.548 7.846 1.00 91.62 125 LEU A C 1
ATOM 1001 O O . LEU A 1 125 ? -12.667 5.550 9.058 1.00 91.62 125 LEU A O 1
ATOM 1005 N N . LEU A 1 126 ? -11.386 6.021 7.268 1.00 90.56 126 LEU A N 1
ATOM 1006 C CA . LEU A 1 126 ? -10.286 6.611 8.023 1.00 90.56 126 LEU A CA 1
ATOM 1007 C C . LEU A 1 126 ? -10.768 7.833 8.814 1.00 90.56 126 LEU A C 1
ATOM 1009 O O . LEU A 1 126 ? -10.617 7.854 10.023 1.00 90.56 126 LEU A O 1
ATOM 1013 N N . ALA A 1 127 ? -11.460 8.779 8.179 1.00 89.88 127 ALA A N 1
ATOM 1014 C CA . ALA A 1 127 ? -11.989 9.968 8.852 1.00 89.88 127 ALA A CA 1
ATOM 1015 C C . ALA A 1 127 ? -13.052 9.665 9.930 1.00 89.88 127 ALA A C 1
ATOM 1017 O O . ALA A 1 127 ? -13.286 10.496 10.801 1.00 89.88 127 ALA A O 1
ATOM 1018 N N . LYS A 1 128 ? -13.725 8.504 9.867 1.00 89.06 128 LYS A N 1
ATOM 1019 C CA . LYS A 1 128 ? -14.677 8.061 10.901 1.00 89.06 128 LYS A CA 1
ATOM 1020 C C . LYS A 1 128 ? -13.964 7.557 12.159 1.00 89.06 128 LYS A C 1
ATOM 1022 O O . LYS A 1 128 ? -14.519 7.694 13.243 1.00 89.06 128 LYS A O 1
ATOM 1027 N N . TYR A 1 129 ? -12.803 6.919 12.010 1.00 86.44 129 TYR A N 1
ATOM 1028 C CA . TYR A 1 129 ? -12.149 6.177 13.095 1.00 86.44 129 TYR A CA 1
ATOM 1029 C C . TYR A 1 129 ? -10.792 6.744 13.523 1.00 86.44 129 TYR A C 1
ATOM 1031 O O . TYR A 1 129 ? -10.271 6.312 14.546 1.00 86.44 129 TYR A O 1
ATOM 1039 N N . LEU A 1 130 ? -10.215 7.667 12.755 1.00 84.94 130 LEU A N 1
ATOM 1040 C CA . LEU A 1 130 ? -8.924 8.288 13.022 1.00 84.94 130 LEU A CA 1
ATOM 1041 C C . LEU A 1 130 ? -9.093 9.776 13.293 1.00 84.94 130 LEU A C 1
ATOM 1043 O O . LEU A 1 130 ? -9.909 10.443 12.652 1.00 84.94 130 LEU A O 1
ATOM 1047 N N . ASP A 1 131 ? -8.260 10.290 14.191 1.00 84.88 131 ASP A N 1
ATOM 1048 C CA . ASP A 1 131 ? -8.109 11.726 14.383 1.00 84.88 131 ASP A CA 1
ATOM 1049 C C . ASP A 1 131 ? -7.532 12.392 13.116 1.00 84.88 131 ASP A C 1
ATOM 1051 O O . ASP A 1 131 ? -6.808 11.767 12.333 1.00 84.88 131 ASP A O 1
ATOM 1055 N N . LYS A 1 132 ? -7.841 13.674 12.912 1.00 80.62 132 LYS A N 1
ATOM 1056 C CA . LYS A 1 132 ? -7.235 14.505 11.863 1.00 80.62 132 LYS A CA 1
ATOM 1057 C C . LYS A 1 132 ? -5.727 14.650 12.059 1.00 80.62 132 LYS A C 1
ATOM 1059 O O . LYS A 1 132 ? -5.015 14.740 11.059 1.00 80.62 132 LYS A O 1
ATOM 1064 N N . ASP A 1 133 ? -5.275 14.611 13.310 1.00 78.94 133 ASP A N 1
ATOM 1065 C CA . ASP A 1 133 ? -3.862 14.699 13.690 1.00 78.94 133 ASP A CA 1
ATOM 1066 C C . ASP A 1 133 ? -3.195 13.312 13.799 1.00 78.94 133 ASP A C 1
ATOM 1068 O O . ASP A 1 133 ? -2.088 13.168 14.318 1.00 78.94 133 ASP A O 1
ATOM 1072 N N . CYS A 1 134 ? -3.854 12.259 13.298 1.00 81.44 134 CYS A N 1
ATOM 1073 C CA . CYS A 1 134 ? -3.288 10.916 13.249 1.00 81.44 134 CYS A CA 1
ATOM 1074 C C . CYS A 1 134 ? -2.047 10.873 12.343 1.00 81.44 134 CYS A C 1
ATOM 1076 O O . CYS A 1 134 ? -2.103 11.238 11.165 1.00 81.44 134 CYS A O 1
ATOM 1078 N N . ILE A 1 135 ? -0.937 10.356 12.875 1.00 79.50 135 ILE A N 1
ATOM 1079 C CA . ILE A 1 135 ? 0.293 10.140 12.117 1.00 79.50 135 ILE A CA 1
ATOM 1080 C C . ILE A 1 135 ? 0.261 8.739 11.519 1.00 79.50 135 ILE A C 1
ATOM 1082 O O . ILE A 1 135 ? 0.191 7.727 12.221 1.00 79.50 135 ILE A O 1
ATOM 1086 N N . ILE A 1 136 ? 0.355 8.668 10.195 1.00 83.12 136 ILE A N 1
ATOM 1087 C CA . ILE A 1 136 ? 0.504 7.402 9.483 1.00 83.12 136 ILE A CA 1
ATOM 1088 C C . ILE A 1 136 ? 1.998 7.134 9.327 1.00 83.12 136 ILE A C 1
ATOM 1090 O O . ILE A 1 136 ? 2.679 7.819 8.563 1.00 83.12 136 ILE A O 1
ATOM 1094 N N . LYS A 1 137 ? 2.500 6.136 10.054 1.00 81.00 137 LYS A N 1
ATOM 1095 C CA . LYS A 1 137 ? 3.876 5.653 9.963 1.00 81.00 137 LYS A CA 1
ATOM 1096 C C . LYS A 1 137 ? 3.939 4.470 9.010 1.00 81.00 137 LYS A C 1
ATOM 1098 O O . LYS A 1 137 ? 3.294 3.438 9.213 1.00 81.00 137 LYS A O 1
ATOM 1103 N N . LEU A 1 138 ? 4.728 4.633 7.960 1.00 78.62 138 LEU A N 1
ATOM 1104 C CA . LEU A 1 138 ? 5.069 3.569 7.028 1.00 78.62 138 LEU A CA 1
ATOM 1105 C C . LEU A 1 138 ? 6.493 3.134 7.360 1.00 78.62 138 LEU A C 1
ATOM 1107 O O . LEU A 1 138 ? 7.378 3.975 7.493 1.00 78.62 138 LEU A O 1
ATOM 1111 N N . HIS A 1 139 ? 6.745 1.837 7.523 1.00 66.50 139 HIS A N 1
ATOM 1112 C CA . HIS A 1 139 ? 8.125 1.402 7.738 1.00 66.50 139 HIS A CA 1
ATOM 1113 C C . HIS A 1 139 ? 8.899 1.433 6.424 1.00 66.50 139 HIS A C 1
ATOM 1115 O O . HIS A 1 139 ? 8.802 0.521 5.608 1.00 66.50 139 HIS A O 1
ATOM 1121 N N . GLY A 1 140 ? 9.684 2.494 6.266 1.00 62.03 140 GLY A N 1
ATOM 1122 C CA . GLY A 1 140 ? 10.740 2.702 5.276 1.00 62.03 140 GLY A CA 1
ATOM 1123 C C . GLY A 1 140 ? 11.620 3.859 5.765 1.00 62.03 140 GLY A C 1
ATOM 1124 O O . GLY A 1 140 ? 11.134 4.690 6.535 1.00 62.03 140 GLY A O 1
ATOM 1125 N N . LYS A 1 141 ? 12.909 3.939 5.398 1.00 58.66 141 LYS A N 1
ATOM 1126 C CA . LYS A 1 141 ? 13.782 4.989 5.971 1.00 58.66 141 LYS A CA 1
ATOM 1127 C C . LYS A 1 141 ? 13.411 6.384 5.459 1.00 58.66 141 LYS A C 1
ATOM 1129 O O . LYS A 1 141 ? 13.620 7.357 6.176 1.00 58.66 141 LYS A O 1
ATOM 1134 N N . ASN A 1 142 ? 12.821 6.478 4.265 1.00 60.47 142 ASN A N 1
ATOM 1135 C CA . ASN A 1 142 ? 12.541 7.759 3.604 1.00 60.47 142 ASN A CA 1
ATOM 1136 C C . ASN A 1 142 ? 11.155 8.370 3.864 1.00 60.47 142 ASN A C 1
ATOM 1138 O O . ASN A 1 142 ? 10.960 9.556 3.593 1.00 60.47 142 ASN A O 1
ATOM 1142 N N . ILE A 1 143 ? 10.197 7.601 4.389 1.00 66.50 143 ILE A N 1
ATOM 1143 C CA . ILE A 1 143 ? 8.860 8.105 4.727 1.00 66.50 143 ILE A CA 1
ATOM 1144 C C . ILE A 1 143 ? 8.494 7.615 6.126 1.00 66.50 143 ILE A C 1
ATOM 1146 O O . ILE A 1 143 ? 7.804 6.614 6.285 1.00 66.50 143 ILE A O 1
ATOM 1150 N N . SER A 1 144 ? 8.957 8.329 7.148 1.00 67.56 144 SER A N 1
ATOM 1151 C CA . SER A 1 144 ? 8.614 8.004 8.533 1.00 67.56 144 SER A CA 1
ATOM 1152 C C . SER A 1 144 ? 7.173 8.376 8.876 1.00 67.56 144 SER A C 1
ATOM 1154 O O . SER A 1 144 ? 6.541 7.691 9.675 1.00 67.56 144 SER A O 1
ATOM 1156 N N . GLU A 1 145 ? 6.654 9.457 8.286 1.00 78.69 145 GLU A N 1
ATOM 1157 C CA . GLU A 1 145 ? 5.353 10.036 8.622 1.00 78.69 145 GLU A CA 1
ATOM 1158 C C . GLU A 1 145 ? 4.683 10.618 7.374 1.00 78.69 145 GLU A C 1
ATOM 1160 O O . GLU A 1 145 ? 5.298 11.356 6.600 1.00 78.69 145 GLU A O 1
ATOM 1165 N N . VAL A 1 146 ? 3.411 10.274 7.167 1.00 78.00 146 VAL A N 1
ATOM 1166 C CA . VAL A 1 146 ? 2.614 10.733 6.025 1.00 78.00 146 VAL A CA 1
ATOM 1167 C C . VAL A 1 146 ? 1.379 11.458 6.528 1.00 78.00 146 VAL A C 1
ATOM 1169 O O . VAL A 1 146 ? 0.625 10.925 7.343 1.00 78.00 146 VAL A O 1
ATOM 1172 N N . SER A 1 147 ? 1.143 12.663 6.004 1.00 82.12 147 SER A N 1
ATOM 1173 C CA . SER A 1 147 ? -0.110 13.379 6.238 1.00 82.12 147 SER A CA 1
ATOM 1174 C C . SER A 1 147 ? -1.289 12.618 5.625 1.00 82.12 147 SER A C 1
ATOM 1176 O O . SER A 1 147 ? -1.152 11.921 4.618 1.00 82.12 147 SER A O 1
ATOM 1178 N N . PHE A 1 148 ? -2.489 12.802 6.169 1.00 83.12 148 PHE A N 1
ATOM 1179 C CA . PHE A 1 148 ? -3.685 12.146 5.637 1.00 83.12 148 PHE A CA 1
ATOM 1180 C C . PHE A 1 148 ? -3.925 12.420 4.137 1.00 83.12 148 PHE A C 1
ATOM 1182 O O . PHE A 1 148 ? -4.324 11.524 3.392 1.00 83.12 148 PHE A O 1
ATOM 1189 N N . GLN A 1 149 ? -3.648 13.645 3.672 1.00 84.38 149 GLN A N 1
ATOM 1190 C CA . GLN A 1 149 ? -3.801 14.013 2.258 1.00 84.38 149 GLN A CA 1
ATOM 1191 C C . GLN A 1 149 ? -2.783 13.299 1.366 1.00 84.38 149 GLN A C 1
ATOM 1193 O O . GLN A 1 149 ? -3.165 12.738 0.338 1.00 84.38 149 GLN A O 1
ATOM 1198 N N . ASN A 1 150 ? -1.517 13.247 1.788 1.00 82.56 150 ASN A N 1
ATOM 1199 C CA . ASN A 1 150 ? -0.472 12.545 1.044 1.00 82.56 150 ASN A CA 1
ATOM 1200 C C . ASN A 1 150 ? -0.763 11.041 0.999 1.00 82.56 150 ASN A C 1
ATOM 1202 O O . ASN A 1 150 ? -0.575 10.405 -0.036 1.00 82.56 150 ASN A O 1
ATOM 1206 N N . TYR A 1 151 ? -1.298 10.476 2.086 1.00 85.06 151 TYR A N 1
ATOM 1207 C CA . TYR A 1 151 ? -1.717 9.079 2.119 1.00 85.06 151 TYR A CA 1
ATOM 1208 C C . TYR A 1 151 ? -2.855 8.811 1.132 1.00 85.06 151 TYR A C 1
ATOM 1210 O O . TYR A 1 151 ? -2.784 7.864 0.350 1.00 85.06 151 TYR A O 1
ATOM 1218 N N . LYS A 1 152 ? -3.882 9.671 1.102 1.00 88.31 152 LYS A N 1
ATOM 1219 C CA . LYS A 1 152 ? -4.977 9.565 0.128 1.00 88.31 152 LYS A CA 1
ATOM 1220 C C . LYS A 1 152 ? -4.453 9.587 -1.311 1.00 88.31 152 LYS A C 1
ATOM 1222 O O . LYS A 1 152 ? -4.852 8.743 -2.109 1.00 88.31 152 LYS A O 1
ATOM 1227 N N . GLN A 1 153 ? -3.566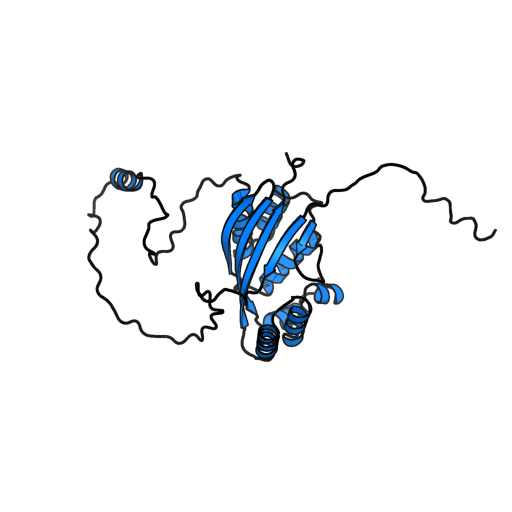 10.528 -1.633 1.00 87.25 153 GLN A N 1
ATOM 1228 C CA . GLN A 1 153 ? -2.954 10.634 -2.960 1.00 87.25 153 GLN A CA 1
ATOM 1229 C C . GLN A 1 153 ? -2.147 9.383 -3.315 1.00 87.25 153 GLN A C 1
ATOM 1231 O O . GLN A 1 153 ? -2.330 8.830 -4.398 1.00 87.25 153 GLN A O 1
ATOM 1236 N N . MET A 1 154 ? -1.331 8.885 -2.383 1.00 86.62 154 MET A N 1
ATOM 1237 C CA . MET A 1 154 ? -0.572 7.647 -2.561 1.00 86.62 154 MET A CA 1
ATOM 1238 C C . MET A 1 154 ? -1.501 6.468 -2.882 1.00 86.62 154 MET A C 1
ATOM 1240 O O . MET A 1 154 ? -1.251 5.734 -3.834 1.00 86.62 154 MET A O 1
ATOM 1244 N N . MET A 1 155 ? -2.622 6.328 -2.166 1.00 89.75 155 MET A N 1
ATOM 1245 C CA . MET A 1 155 ? -3.590 5.258 -2.427 1.00 89.75 155 MET A CA 1
ATOM 1246 C C . MET A 1 155 ? -4.267 5.371 -3.799 1.00 89.75 155 MET A C 1
ATOM 1248 O O . MET A 1 155 ? -4.531 4.341 -4.424 1.00 89.75 155 MET A O 1
ATOM 1252 N N . THR A 1 156 ? -4.529 6.590 -4.277 1.00 91.44 156 THR A N 1
ATOM 1253 C CA . THR A 1 156 ? -5.039 6.830 -5.636 1.00 91.44 156 THR A CA 1
ATOM 1254 C C . THR A 1 156 ? -4.024 6.381 -6.683 1.00 91.44 156 THR A C 1
ATOM 1256 O O . THR A 1 156 ? -4.370 5.597 -7.561 1.00 91.44 156 THR A O 1
ATOM 1259 N N . VAL A 1 157 ? -2.763 6.796 -6.547 1.00 90.69 157 VAL A N 1
ATOM 1260 C CA . VAL A 1 157 ? -1.681 6.408 -7.4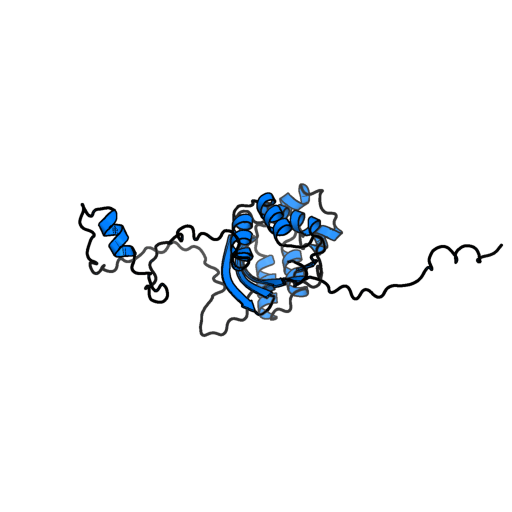66 1.00 90.69 157 VAL A CA 1
ATOM 1261 C C . VAL A 1 157 ? -1.469 4.902 -7.486 1.00 90.69 157 VAL A C 1
ATOM 1263 O O . VAL A 1 157 ? -1.298 4.311 -8.553 1.00 90.69 157 VAL A O 1
ATOM 1266 N N . SER A 1 158 ? -1.504 4.257 -6.320 1.00 90.81 158 SER A N 1
ATOM 1267 C CA . SER A 1 158 ? -1.358 2.807 -6.244 1.00 90.81 158 SER A CA 1
ATOM 1268 C C . SER A 1 158 ? -2.460 2.074 -7.010 1.00 90.81 158 SER A C 1
ATOM 1270 O O . SER A 1 158 ? -2.189 1.006 -7.539 1.00 90.81 158 SER A O 1
ATOM 1272 N N . ASN A 1 159 ? -3.678 2.615 -7.133 1.00 92.75 159 ASN A N 1
ATOM 1273 C CA . ASN A 1 159 ? -4.714 1.967 -7.951 1.00 92.75 159 ASN A CA 1
ATOM 1274 C C . ASN A 1 159 ? -4.373 1.969 -9.447 1.00 92.75 159 ASN A C 1
ATOM 1276 O O . ASN A 1 159 ? -4.716 1.014 -10.142 1.00 92.75 159 ASN A O 1
ATOM 1280 N N . ASP A 1 160 ? -3.700 3.015 -9.931 1.00 92.50 160 ASP A N 1
ATOM 1281 C CA . ASP A 1 160 ? -3.275 3.111 -11.330 1.00 92.50 160 ASP A CA 1
ATOM 1282 C C . ASP A 1 160 ? -2.061 2.216 -11.618 1.00 92.50 160 ASP A C 1
ATOM 1284 O O . ASP A 1 160 ? -1.947 1.639 -12.703 1.00 92.50 160 ASP A O 1
ATOM 1288 N N . LEU A 1 161 ? -1.150 2.090 -10.648 1.00 92.75 161 LEU A N 1
ATOM 1289 C CA . LEU A 1 161 ? 0.051 1.258 -10.765 1.00 92.75 161 LEU A CA 1
ATOM 1290 C C . LEU A 1 161 ? -0.214 -0.229 -10.546 1.00 92.75 161 LEU A C 1
ATOM 1292 O O . LEU A 1 161 ? 0.468 -1.063 -11.136 1.00 92.75 161 LEU A O 1
ATOM 1296 N N . GLU A 1 162 ? -1.183 -0.558 -9.699 1.00 94.38 162 GLU A N 1
ATOM 1297 C CA . GLU A 1 162 ? -1.404 -1.905 -9.181 1.00 94.38 162 GLU A CA 1
ATOM 1298 C C . GLU A 1 162 ? -2.860 -2.349 -9.424 1.00 94.38 162 GLU A C 1
ATOM 1300 O O . GLU A 1 162 ? -3.592 -2.663 -8.481 1.00 94.38 162 GLU A O 1
ATOM 1305 N N . PRO A 1 163 ? -3.336 -2.393 -10.684 1.00 94.69 163 PRO A N 1
ATOM 1306 C CA . PRO A 1 163 ? -4.738 -2.697 -10.977 1.00 94.69 163 PRO A CA 1
ATOM 1307 C C . PRO A 1 163 ? -5.134 -4.135 -10.605 1.00 94.69 163 PRO A C 1
ATOM 1309 O O . PRO A 1 163 ? -6.319 -4.441 -10.474 1.00 94.69 163 PRO A O 1
ATOM 1312 N N . ASP A 1 164 ? -4.158 -5.033 -10.443 1.00 95.62 164 ASP A N 1
ATOM 1313 C CA . ASP A 1 164 ? -4.357 -6.423 -10.031 1.00 95.62 164 ASP A CA 1
ATOM 1314 C C . ASP A 1 164 ? -4.106 -6.658 -8.530 1.00 95.62 164 ASP A C 1
ATOM 1316 O O . ASP A 1 164 ? -4.076 -7.810 -8.076 1.00 95.62 164 ASP A O 1
ATOM 1320 N N . ARG A 1 165 ? -3.948 -5.576 -7.755 1.00 95.25 165 ARG A N 1
ATOM 1321 C CA . ARG A 1 165 ? -3.703 -5.624 -6.316 1.00 95.25 165 ARG A CA 1
ATOM 1322 C C . ARG A 1 165 ? -4.789 -6.409 -5.591 1.00 95.25 165 ARG A C 1
ATOM 1324 O O . ARG A 1 165 ? -5.979 -6.113 -5.689 1.00 95.25 165 ARG A O 1
ATOM 1331 N N . MET A 1 166 ? -4.367 -7.370 -4.775 1.00 96.00 166 MET A N 1
ATOM 1332 C CA . MET A 1 166 ? -5.261 -8.157 -3.934 1.00 96.00 166 MET A CA 1
ATOM 1333 C C . MET A 1 166 ? -4.701 -8.308 -2.526 1.00 96.00 166 MET A C 1
ATOM 1335 O O . MET A 1 166 ? -3.676 -8.951 -2.310 1.00 96.00 166 MET A O 1
ATOM 1339 N N . MET A 1 167 ? -5.420 -7.754 -1.557 1.00 96.62 167 MET A N 1
ATOM 1340 C CA . MET A 1 167 ? -5.090 -7.799 -0.138 1.00 96.62 167 MET A CA 1
ATOM 1341 C C . MET A 1 167 ? -6.043 -8.728 0.624 1.00 96.62 167 MET A C 1
ATOM 1343 O O . MET A 1 167 ? -7.240 -8.799 0.333 1.00 96.62 167 MET A O 1
ATOM 1347 N N . CYS A 1 168 ? -5.531 -9.431 1.629 1.00 96.00 168 CYS A N 1
ATOM 1348 C CA . CYS A 1 168 ? -6.303 -10.322 2.487 1.00 96.00 168 CYS A CA 1
ATOM 1349 C C . CYS A 1 168 ? -5.838 -10.200 3.939 1.00 96.00 168 CYS A C 1
ATOM 1351 O O . CYS A 1 168 ? -4.674 -10.448 4.247 1.00 96.00 168 CYS A O 1
ATOM 1353 N N . VAL A 1 169 ? -6.759 -9.847 4.838 1.00 95.69 169 VAL A N 1
ATOM 1354 C CA . VAL A 1 169 ? -6.495 -9.868 6.281 1.00 95.69 169 VAL A CA 1
ATOM 1355 C C . VAL A 1 169 ? -6.467 -11.319 6.749 1.00 95.69 169 VAL A C 1
ATOM 1357 O O . VAL A 1 169 ? -7.466 -12.029 6.630 1.00 95.69 169 VAL A O 1
ATOM 1360 N N . HIS A 1 170 ? -5.323 -11.758 7.265 1.00 94.38 170 HIS A N 1
ATOM 1361 C CA . HIS A 1 170 ? -5.127 -13.122 7.744 1.00 94.38 170 HIS A CA 1
ATOM 1362 C C . HIS A 1 170 ? -5.495 -13.280 9.213 1.00 94.38 170 HIS A C 1
ATOM 1364 O O . HIS A 1 170 ? -6.203 -14.214 9.588 1.00 94.38 170 HIS A O 1
ATOM 1370 N N . SER A 1 171 ? -5.013 -12.361 10.042 1.00 94.44 171 SER A N 1
ATOM 1371 C CA . SER A 1 171 ? -5.234 -12.363 11.480 1.00 94.44 171 SER A CA 1
ATOM 1372 C C . SER A 1 171 ? -5.479 -10.939 11.954 1.00 94.44 171 SER A C 1
ATOM 1374 O O . SER A 1 171 ? -4.918 -9.985 11.420 1.00 94.44 171 SER A O 1
ATOM 1376 N N . THR A 1 172 ? -6.325 -10.812 12.970 1.00 95.06 172 THR A N 1
ATOM 1377 C CA . THR A 1 172 ? -6.523 -9.574 13.719 1.00 95.06 172 THR A CA 1
ATOM 1378 C C . THR A 1 172 ? -6.535 -9.937 15.192 1.00 95.06 172 THR A C 1
ATOM 1380 O O . THR A 1 172 ? -7.254 -10.851 15.602 1.00 95.06 172 THR A O 1
ATOM 1383 N N . LYS A 1 173 ? -5.730 -9.237 15.984 1.00 93.00 173 LYS A N 1
ATOM 1384 C CA . LYS A 1 173 ? -5.672 -9.364 17.438 1.00 93.00 173 LYS A CA 1
ATOM 1385 C C . LYS A 1 173 ? -5.784 -7.981 18.065 1.00 93.00 173 LYS A C 1
ATOM 1387 O O . LYS A 1 173 ? -5.280 -7.003 17.519 1.00 93.00 173 LYS A O 1
ATOM 1392 N N . VAL A 1 174 ? -6.440 -7.919 19.214 1.00 92.25 174 VAL A N 1
ATOM 1393 C CA . VAL A 1 174 ? -6.500 -6.710 20.037 1.00 92.25 174 VAL A CA 1
ATOM 1394 C C . VAL A 1 174 ? -5.608 -6.946 21.243 1.00 92.25 174 VAL A C 1
ATOM 1396 O O . VAL A 1 174 ? -5.766 -7.957 21.929 1.00 92.25 174 VAL A O 1
ATOM 1399 N N . VAL A 1 175 ? -4.649 -6.054 21.460 1.00 92.56 175 VAL A N 1
ATOM 1400 C CA . VAL A 1 175 ? -3.742 -6.079 22.609 1.00 92.56 175 VAL A CA 1
ATOM 1401 C C . VAL A 1 175 ? -3.801 -4.695 23.229 1.00 92.56 175 VAL A C 1
ATOM 1403 O O . VAL A 1 175 ? -3.367 -3.735 22.603 1.00 92.56 175 VAL A O 1
ATOM 1406 N N . GLU A 1 176 ? -4.375 -4.599 24.429 1.00 91.62 176 GLU A N 1
ATOM 1407 C CA . GLU A 1 176 ? -4.595 -3.322 25.120 1.00 91.62 176 GLU A CA 1
ATOM 1408 C C . GLU A 1 176 ? -5.380 -2.341 24.232 1.00 91.62 176 GLU A C 1
ATOM 1410 O O . GLU A 1 176 ? -6.503 -2.645 23.821 1.00 91.62 176 GLU A O 1
ATOM 1415 N N . ASN A 1 177 ? -4.781 -1.197 23.907 1.00 90.06 177 ASN A N 1
ATOM 1416 C CA . ASN A 1 177 ? -5.347 -0.148 23.074 1.00 90.06 177 ASN A CA 1
ATOM 1417 C C . ASN A 1 177 ? -4.917 -0.253 21.596 1.00 90.06 177 ASN A C 1
ATOM 1419 O O . ASN A 1 177 ? -5.090 0.686 20.824 1.00 90.06 177 ASN A O 1
ATOM 1423 N N . LYS A 1 178 ? -4.353 -1.394 21.177 1.00 91.94 178 LYS A N 1
ATOM 1424 C CA . LYS A 1 178 ? -3.856 -1.615 19.813 1.00 91.94 178 LYS A CA 1
ATOM 1425 C C . LYS A 1 178 ? -4.629 -2.710 19.094 1.00 91.94 178 LYS A C 1
ATOM 1427 O O . LYS A 1 178 ? -4.804 -3.822 19.598 1.00 91.94 178 LYS A O 1
ATOM 1432 N N . ILE A 1 179 ? -5.024 -2.423 17.860 1.00 92.12 179 ILE A N 1
ATOM 1433 C CA . ILE A 1 179 ? -5.558 -3.393 16.907 1.00 92.12 179 ILE A CA 1
ATOM 1434 C C . ILE A 1 179 ? -4.438 -3.742 15.940 1.00 92.12 179 ILE A C 1
ATOM 1436 O O . ILE A 1 179 ? -4.085 -2.953 15.069 1.00 92.12 179 ILE A O 1
ATOM 1440 N N . MET A 1 180 ? -3.894 -4.944 16.090 1.00 94.50 180 MET A N 1
ATOM 1441 C CA . MET A 1 180 ? -2.811 -5.454 15.257 1.00 94.50 180 MET A CA 1
ATOM 1442 C C . MET A 1 180 ? -3.375 -6.456 14.255 1.00 94.50 180 MET A C 1
ATOM 1444 O O . MET A 1 180 ? -4.175 -7.322 14.619 1.00 94.50 180 MET A O 1
ATOM 1448 N N . SER A 1 181 ? -2.984 -6.365 12.992 1.00 94.81 181 SER A N 1
ATOM 1449 C CA . SER A 1 181 ? -3.426 -7.273 11.937 1.00 94.81 181 SER A CA 1
ATOM 1450 C C . SER A 1 181 ? -2.311 -7.620 10.978 1.00 94.81 181 SER A C 1
ATOM 1452 O O . SER A 1 181 ? -1.592 -6.741 10.525 1.00 94.81 181 SER A O 1
ATOM 1454 N N . THR A 1 182 ? -2.247 -8.887 10.590 1.00 95.12 182 THR A N 1
ATOM 1455 C CA . THR A 1 182 ? -1.377 -9.328 9.503 1.00 95.12 182 THR A CA 1
ATOM 1456 C C . THR A 1 182 ? -2.184 -9.364 8.210 1.00 95.12 182 THR A C 1
ATOM 1458 O O . THR A 1 182 ? -3.203 -10.060 8.114 1.00 95.12 182 THR A O 1
ATOM 1461 N N . ILE A 1 183 ? -1.731 -8.624 7.204 1.00 94.94 183 ILE A N 1
ATOM 1462 C CA . ILE A 1 183 ? -2.361 -8.505 5.889 1.00 94.94 183 ILE A CA 1
ATOM 1463 C C . ILE A 1 183 ? -1.399 -9.067 4.847 1.00 94.94 183 ILE A C 1
ATOM 1465 O O . ILE A 1 183 ? -0.247 -8.660 4.774 1.00 94.94 183 ILE A O 1
ATOM 1469 N N . TYR A 1 184 ? -1.867 -9.986 4.011 1.00 95.19 184 TYR A N 1
ATOM 1470 C CA . TYR A 1 184 ? -1.117 -10.426 2.839 1.00 95.19 184 TYR A CA 1
ATOM 1471 C C . TYR A 1 184 ? -1.558 -9.641 1.621 1.00 95.19 184 TYR A C 1
ATOM 1473 O O . TYR A 1 184 ? -2.756 -9.473 1.395 1.00 95.19 184 TYR A O 1
ATOM 1481 N N . LEU A 1 185 ? -0.596 -9.204 0.825 1.00 94.81 185 LEU A N 1
ATOM 1482 C CA . LEU A 1 185 ? -0.810 -8.469 -0.405 1.00 94.81 185 LEU A CA 1
ATOM 1483 C C . LEU A 1 185 ? -0.155 -9.222 -1.565 1.00 94.81 185 LEU A C 1
ATOM 1485 O O . LEU A 1 185 ? 0.984 -9.668 -1.466 1.00 94.81 185 LEU A O 1
ATOM 1489 N N . LYS A 1 186 ? -0.881 -9.360 -2.669 1.00 95.06 186 LYS A N 1
ATOM 1490 C CA . LYS A 1 186 ? -0.364 -9.813 -3.957 1.00 95.06 186 LYS A CA 1
ATOM 1491 C C . LYS A 1 186 ? -0.538 -8.690 -4.974 1.00 95.06 186 LYS A C 1
ATOM 1493 O O . LYS A 1 186 ? -1.624 -8.120 -5.054 1.00 95.06 186 LYS A O 1
ATOM 1498 N N . VAL A 1 187 ? 0.497 -8.422 -5.757 1.00 95.50 187 VAL A N 1
ATOM 1499 C CA . VAL A 1 187 ? 0.494 -7.413 -6.825 1.00 95.50 187 VAL A CA 1
ATOM 1500 C C . VAL A 1 187 ? 1.446 -7.830 -7.943 1.00 95.50 187 VAL A C 1
ATOM 1502 O O . VAL A 1 187 ? 2.359 -8.622 -7.696 1.00 95.50 187 VAL A O 1
ATOM 1505 N N . THR A 1 188 ? 1.251 -7.317 -9.153 1.00 94.44 188 THR A N 1
ATOM 1506 C CA . THR A 1 188 ? 2.204 -7.472 -10.255 1.00 94.44 188 THR A CA 1
ATOM 1507 C C . THR A 1 188 ? 2.879 -6.134 -10.577 1.00 94.44 188 THR A C 1
ATOM 1509 O O . THR A 1 188 ? 2.208 -5.168 -10.926 1.00 94.44 188 THR A O 1
ATOM 1512 N N . ASP A 1 189 ? 4.212 -6.070 -10.494 1.00 92.12 189 ASP A N 1
ATOM 1513 C CA . ASP A 1 189 ? 4.998 -4.933 -10.993 1.00 92.12 189 ASP A CA 1
ATOM 1514 C C . ASP A 1 189 ? 5.051 -4.992 -12.522 1.00 92.12 189 ASP A C 1
ATOM 1516 O O . ASP A 1 189 ? 5.714 -5.854 -13.111 1.00 92.12 189 ASP A O 1
ATOM 1520 N N . VAL A 1 190 ? 4.347 -4.052 -13.153 1.00 94.88 190 VAL A N 1
ATOM 1521 C CA . VAL A 1 190 ? 4.280 -3.901 -14.608 1.00 94.88 190 VAL A CA 1
ATOM 1522 C C . VAL A 1 190 ? 5.009 -2.624 -15.008 1.00 94.88 190 VAL A C 1
ATOM 1524 O O . VAL A 1 190 ? 4.524 -1.508 -14.802 1.00 94.88 190 VAL A O 1
ATOM 1527 N N . GLN A 1 191 ? 6.175 -2.771 -15.635 1.00 94.25 191 GLN A N 1
ATOM 1528 C CA . GLN A 1 191 ? 7.063 -1.646 -15.944 1.00 94.25 191 GLN A CA 1
ATOM 1529 C C . GLN A 1 191 ? 6.402 -0.574 -16.828 1.00 94.25 191 GLN A C 1
ATOM 1531 O O . GLN A 1 191 ? 6.652 0.622 -16.660 1.00 94.25 191 GLN A O 1
ATOM 1536 N N . SER A 1 192 ? 5.517 -0.970 -17.748 1.00 94.94 192 SER A N 1
ATOM 1537 C CA . SER A 1 192 ? 4.809 -0.014 -18.605 1.00 94.94 192 SER A CA 1
ATOM 1538 C C . SER A 1 192 ? 3.863 0.908 -17.831 1.00 94.94 192 SER A C 1
ATOM 1540 O O . SER A 1 192 ? 3.661 2.043 -18.260 1.00 94.94 192 SER A O 1
ATOM 1542 N N . LEU A 1 193 ? 3.306 0.467 -16.695 1.00 94.88 193 LEU A N 1
ATOM 1543 C CA . LEU A 1 193 ? 2.428 1.305 -15.871 1.00 94.88 193 LEU A CA 1
ATOM 1544 C C . LEU A 1 193 ? 3.215 2.438 -15.206 1.00 94.88 193 LEU A C 1
ATOM 1546 O O . LEU A 1 193 ? 2.800 3.590 -15.298 1.00 94.88 193 LEU A O 1
ATOM 1550 N N . TYR A 1 194 ? 4.406 2.157 -14.672 1.00 93.12 194 TYR A N 1
ATOM 1551 C CA . TYR A 1 194 ? 5.308 3.184 -14.129 1.00 93.12 194 TYR A CA 1
ATOM 1552 C C . TYR A 1 194 ? 5.760 4.188 -15.198 1.00 93.12 194 TYR A C 1
ATOM 1554 O O . TYR A 1 194 ? 5.767 5.403 -14.976 1.00 93.12 194 TYR A O 1
ATOM 1562 N N . MET A 1 195 ? 6.087 3.699 -16.398 1.00 91.94 195 MET A N 1
ATOM 1563 C CA . MET A 1 195 ? 6.468 4.562 -17.522 1.00 91.94 195 MET A CA 1
ATOM 1564 C C . MET A 1 195 ? 5.309 5.456 -17.977 1.00 91.94 195 MET A C 1
ATOM 1566 O O . MET A 1 195 ? 5.534 6.613 -18.328 1.00 91.94 195 MET A O 1
ATOM 1570 N N . ASN A 1 196 ? 4.072 4.960 -17.942 1.00 92.12 196 ASN A N 1
ATOM 1571 C CA . ASN A 1 196 ? 2.895 5.759 -18.270 1.00 92.12 196 ASN A CA 1
ATOM 1572 C C . ASN A 1 196 ? 2.582 6.779 -17.174 1.00 92.12 196 ASN A C 1
ATOM 1574 O O . ASN A 1 196 ? 2.425 7.958 -17.490 1.00 92.12 196 ASN A O 1
ATOM 1578 N N . LEU A 1 197 ? 2.578 6.356 -15.906 1.00 89.88 197 LEU A N 1
ATOM 1579 C CA . LEU A 1 197 ? 2.329 7.238 -14.769 1.00 89.88 197 LEU A CA 1
ATOM 1580 C C . LEU A 1 197 ? 3.320 8.403 -14.751 1.00 89.88 197 LEU A C 1
ATOM 1582 O O . LEU A 1 197 ? 2.916 9.549 -14.607 1.00 89.88 197 LEU A O 1
ATOM 1586 N N . SER A 1 198 ? 4.610 8.147 -14.974 1.00 86.56 198 SER A N 1
ATOM 1587 C CA . SER A 1 198 ? 5.620 9.215 -14.978 1.00 86.56 198 SER A CA 1
ATOM 1588 C C . SER A 1 198 ? 5.396 10.293 -16.048 1.00 86.56 198 SER A C 1
ATOM 1590 O O . SER A 1 198 ? 5.867 11.418 -15.883 1.00 86.56 198 SER A O 1
ATOM 1592 N N . ARG A 1 199 ? 4.649 9.978 -17.117 1.00 85.69 199 ARG A N 1
ATOM 1593 C CA . ARG A 1 199 ? 4.268 10.922 -18.179 1.00 85.69 199 ARG A CA 1
ATOM 1594 C C . ARG A 1 199 ? 2.971 11.666 -17.872 1.00 85.69 199 ARG A C 1
ATOM 1596 O O . ARG A 1 199 ? 2.817 12.806 -18.307 1.00 85.69 199 ARG A O 1
ATOM 1603 N N . THR A 1 200 ? 2.028 11.023 -17.186 1.00 84.88 200 THR A N 1
ATOM 1604 C CA . THR A 1 200 ? 0.681 11.565 -16.942 1.00 84.88 200 THR A CA 1
ATOM 1605 C C . THR A 1 200 ? 0.568 12.290 -15.604 1.00 84.88 200 THR A C 1
ATOM 1607 O O . THR A 1 200 ? -0.108 13.316 -15.521 1.00 84.88 200 THR A O 1
ATOM 1610 N N . SER A 1 201 ? 1.260 11.807 -14.574 1.00 79.19 201 SER A N 1
ATOM 1611 C CA . SER A 1 201 ? 1.260 12.383 -13.234 1.00 79.19 201 SER A CA 1
ATOM 1612 C C . SER A 1 201 ? 2.070 13.682 -13.199 1.00 79.19 201 SER A C 1
ATOM 1614 O O . SER A 1 201 ? 3.299 13.677 -13.053 1.00 79.19 201 SER A O 1
ATOM 1616 N N . LYS A 1 202 ? 1.354 14.806 -13.242 1.00 79.56 202 LYS A N 1
ATOM 1617 C CA . LYS A 1 202 ? 1.868 16.127 -12.839 1.00 79.56 202 LYS A CA 1
ATOM 1618 C C . LYS A 1 202 ? 1.720 16.388 -11.337 1.00 79.56 202 LYS A C 1
ATOM 1620 O O . LYS A 1 202 ? 2.142 17.437 -10.872 1.00 79.56 202 LYS A O 1
ATOM 1625 N N . GLU A 1 203 ? 1.083 15.466 -10.621 1.00 71.69 203 GLU A N 1
ATOM 1626 C CA . GLU A 1 203 ? 0.641 15.657 -9.238 1.00 71.69 203 GLU A CA 1
ATOM 1627 C C . GLU A 1 203 ? 1.793 15.596 -8.236 1.00 71.69 203 GLU A C 1
ATOM 1629 O O . GLU A 1 203 ? 1.742 16.297 -7.234 1.00 71.69 203 GLU A O 1
ATOM 1634 N N . PHE A 1 204 ? 2.847 14.836 -8.547 1.00 75.00 204 PHE A N 1
ATOM 1635 C CA . PHE A 1 204 ? 4.037 14.723 -7.705 1.00 75.00 204 PHE A CA 1
ATOM 1636 C C . PHE A 1 204 ? 5.224 15.427 -8.342 1.00 75.00 204 PHE A C 1
ATOM 1638 O O . PHE A 1 204 ? 5.561 15.178 -9.514 1.00 75.00 204 PHE A O 1
ATOM 1645 N N . ASN A 1 205 ? 5.889 16.261 -7.549 1.00 83.62 205 ASN A N 1
ATOM 1646 C CA . ASN A 1 205 ? 7.204 16.768 -7.909 1.00 83.62 205 ASN A CA 1
ATOM 1647 C C . ASN A 1 205 ? 8.246 15.626 -7.875 1.00 83.62 205 ASN A C 1
ATOM 1649 O O . ASN A 1 205 ? 7.980 14.521 -7.395 1.00 83.62 205 ASN A O 1
ATOM 1653 N N . ASP A 1 206 ? 9.435 15.862 -8.430 1.00 81.06 206 ASP A N 1
ATOM 1654 C CA . ASP A 1 206 ? 10.453 14.810 -8.542 1.00 81.06 206 ASP A CA 1
ATOM 1655 C C . ASP A 1 206 ? 10.963 14.321 -7.176 1.00 81.06 206 ASP A C 1
ATOM 1657 O O . ASP A 1 206 ? 11.301 13.147 -7.040 1.00 81.06 206 ASP A O 1
ATOM 1661 N N . GLU A 1 207 ? 10.954 15.175 -6.149 1.00 82.12 207 GLU A N 1
ATOM 1662 C CA . GLU A 1 207 ? 11.323 14.814 -4.775 1.00 82.12 207 GLU A CA 1
ATOM 1663 C C . GLU A 1 207 ? 10.268 13.907 -4.121 1.00 82.12 207 GLU A C 1
ATOM 1665 O O . GLU A 1 207 ? 10.603 12.931 -3.454 1.00 82.12 207 GLU A O 1
ATOM 1670 N N . GLU A 1 208 ? 8.983 14.172 -4.341 1.00 78.25 208 GLU A N 1
ATOM 1671 C CA . GLU A 1 208 ? 7.885 13.329 -3.859 1.00 78.25 208 GLU A CA 1
ATOM 1672 C C . GLU A 1 208 ? 7.890 11.973 -4.559 1.00 78.25 208 GLU A C 1
ATOM 1674 O O . GLU A 1 208 ? 7.769 10.942 -3.897 1.00 78.25 208 GLU A O 1
ATOM 1679 N N . LYS A 1 209 ? 8.123 11.953 -5.879 1.00 78.69 209 LYS A N 1
ATOM 1680 C CA . LYS A 1 209 ? 8.315 10.704 -6.634 1.00 78.69 209 LYS A CA 1
ATOM 1681 C C . LYS A 1 209 ? 9.480 9.893 -6.074 1.00 78.69 209 LYS A C 1
ATOM 1683 O O . LYS A 1 209 ? 9.350 8.677 -5.937 1.00 78.69 209 LYS A O 1
ATOM 1688 N N . LEU A 1 210 ? 10.585 10.564 -5.734 1.00 77.25 210 LEU A N 1
ATOM 1689 C CA . LEU A 1 210 ? 11.763 9.960 -5.108 1.00 77.25 210 LEU A CA 1
ATOM 1690 C C . LEU A 1 210 ? 11.396 9.308 -3.771 1.00 77.25 210 LEU A C 1
ATOM 1692 O O . LEU A 1 210 ? 11.648 8.120 -3.575 1.00 77.25 210 LEU A O 1
ATOM 1696 N N . LYS A 1 211 ? 10.753 10.073 -2.879 1.00 75.56 211 LYS A N 1
ATOM 1697 C CA . LYS A 1 211 ? 10.347 9.613 -1.543 1.00 75.56 211 LYS A CA 1
ATOM 1698 C C . LYS A 1 211 ? 9.380 8.437 -1.622 1.00 75.56 211 LYS A C 1
ATOM 1700 O O . LYS A 1 211 ? 9.532 7.479 -0.874 1.00 75.56 211 LYS A O 1
ATOM 1705 N N . MET A 1 212 ? 8.428 8.484 -2.552 1.00 74.50 212 MET A N 1
ATOM 1706 C CA . MET A 1 212 ? 7.417 7.440 -2.746 1.00 74.50 212 MET A CA 1
ATOM 1707 C C . MET A 1 212 ? 7.927 6.221 -3.532 1.00 74.50 212 MET A C 1
ATOM 1709 O O . MET A 1 212 ? 7.161 5.292 -3.775 1.00 74.50 212 MET A O 1
ATOM 1713 N N . GLY A 1 213 ? 9.194 6.205 -3.966 1.00 79.19 213 GLY A N 1
ATOM 1714 C CA . GLY A 1 213 ? 9.749 5.094 -4.745 1.00 79.19 213 GLY A CA 1
ATOM 1715 C C . GLY A 1 213 ? 9.130 4.947 -6.142 1.00 79.19 213 GLY A C 1
ATOM 1716 O O . GLY A 1 213 ? 9.213 3.881 -6.753 1.00 79.19 213 GLY A O 1
ATOM 1717 N N . LEU A 1 214 ? 8.533 6.012 -6.684 1.00 82.81 214 LEU A N 1
ATOM 1718 C CA . LEU A 1 214 ? 7.827 6.025 -7.970 1.00 82.81 214 LEU A CA 1
ATOM 1719 C C . LEU A 1 214 ? 8.778 6.204 -9.165 1.00 82.81 214 LEU A C 1
ATOM 1721 O O . LEU A 1 214 ? 8.453 6.884 -10.143 1.00 82.81 214 LEU A O 1
ATOM 1725 N N . TYR A 1 215 ? 9.973 5.608 -9.107 1.00 85.31 215 TYR A N 1
ATOM 1726 C CA . TYR A 1 215 ? 10.927 5.702 -10.209 1.00 85.31 215 TYR A CA 1
ATOM 1727 C C . TYR A 1 215 ? 10.369 5.003 -11.449 1.00 85.31 215 TYR A C 1
ATOM 1729 O O . TYR A 1 215 ? 9.927 3.856 -11.350 1.00 85.31 215 TYR A O 1
ATOM 1737 N N . PRO A 1 216 ? 10.454 5.621 -12.640 1.00 87.75 216 PRO A N 1
ATOM 1738 C CA . PRO A 1 216 ? 10.066 4.947 -13.871 1.00 87.75 216 PRO A CA 1
ATOM 1739 C C . PRO A 1 216 ? 10.916 3.701 -14.107 1.00 87.75 216 PRO A C 1
ATOM 1741 O O . PRO A 1 216 ? 10.402 2.690 -14.552 1.00 87.75 216 PRO A O 1
ATOM 1744 N N . ASP A 1 217 ? 12.204 3.753 -13.767 1.00 91.38 217 ASP A N 1
ATOM 1745 C CA . ASP A 1 217 ? 13.170 2.668 -13.931 1.00 91.38 217 ASP A CA 1
ATOM 1746 C C . ASP A 1 217 ? 13.050 1.612 -12.817 1.00 91.38 217 ASP A C 1
ATOM 1748 O O . ASP A 1 217 ? 13.275 1.910 -11.640 1.00 91.38 217 ASP A O 1
ATOM 1752 N N . ARG A 1 218 ? 12.729 0.368 -13.203 1.00 92.19 218 ARG A N 1
ATOM 1753 C CA . ARG A 1 218 ? 12.581 -0.780 -12.294 1.00 92.19 218 ARG A CA 1
ATOM 1754 C C . ARG A 1 218 ? 13.845 -1.052 -11.493 1.00 92.19 218 ARG A C 1
ATOM 1756 O O . ARG A 1 218 ? 13.752 -1.319 -10.297 1.00 92.19 218 ARG A O 1
ATOM 1763 N N . VAL A 1 219 ? 15.012 -0.958 -12.127 1.00 92.69 219 VAL A N 1
ATOM 1764 C CA . VAL A 1 219 ? 16.296 -1.245 -11.475 1.00 92.69 219 VAL A CA 1
ATOM 1765 C C . VAL A 1 219 ? 16.490 -0.284 -10.308 1.00 92.69 219 VAL A C 1
ATOM 1767 O O . VAL A 1 219 ? 16.736 -0.713 -9.184 1.00 92.69 219 VAL A O 1
ATOM 1770 N N . LYS A 1 220 ? 16.245 1.012 -10.529 1.00 91.25 220 LYS A N 1
ATOM 1771 C CA . LYS A 1 220 ? 16.314 2.027 -9.468 1.00 91.25 220 LYS A CA 1
ATOM 1772 C C . LYS A 1 220 ? 15.308 1.781 -8.348 1.00 91.25 220 LYS A C 1
ATOM 1774 O O . LYS A 1 220 ? 15.690 1.906 -7.190 1.00 91.25 220 LYS A O 1
ATOM 1779 N N . ARG A 1 221 ? 14.063 1.391 -8.664 1.00 89.88 221 ARG A N 1
ATOM 1780 C CA . ARG A 1 221 ? 13.053 1.057 -7.636 1.00 89.88 221 ARG A CA 1
ATOM 1781 C C . ARG A 1 221 ? 13.527 -0.074 -6.723 1.00 89.88 221 ARG A C 1
ATOM 1783 O O . ARG A 1 221 ? 13.435 0.037 -5.505 1.00 89.88 221 ARG A O 1
ATOM 1790 N N . PHE A 1 222 ? 14.047 -1.151 -7.306 1.00 90.50 222 PHE A N 1
ATOM 1791 C CA . PHE A 1 222 ? 14.470 -2.330 -6.551 1.00 90.50 222 PHE A CA 1
ATOM 1792 C C . PHE A 1 222 ? 15.760 -2.072 -5.766 1.00 90.50 222 PHE A C 1
ATOM 1794 O O . PHE A 1 222 ? 15.859 -2.500 -4.620 1.00 90.50 222 PHE A O 1
ATOM 1801 N N . HIS A 1 223 ? 16.716 -1.328 -6.333 1.00 89.62 223 HIS A N 1
ATOM 1802 C CA . HIS A 1 223 ? 17.904 -0.886 -5.598 1.00 89.62 223 HIS A CA 1
ATOM 1803 C C . HIS A 1 223 ? 17.533 -0.026 -4.394 1.00 89.62 223 HIS A C 1
ATOM 1805 O O . HIS A 1 223 ? 17.963 -0.323 -3.284 1.00 89.62 223 HIS A O 1
ATOM 1811 N N . PHE A 1 224 ? 16.665 0.966 -4.598 1.00 85.31 224 PHE A N 1
ATOM 1812 C CA . PHE A 1 224 ? 16.148 1.797 -3.518 1.00 85.31 224 PHE A CA 1
ATOM 1813 C C . PHE A 1 224 ? 15.492 0.944 -2.425 1.00 85.31 224 PHE A C 1
ATOM 1815 O O . PHE A 1 224 ? 15.798 1.103 -1.251 1.00 85.31 224 PHE A O 1
ATOM 1822 N N . TYR A 1 225 ? 14.662 -0.035 -2.796 1.00 83.31 225 TYR A N 1
ATOM 1823 C CA . TYR A 1 225 ? 14.042 -0.943 -1.829 1.00 83.31 225 TYR A CA 1
ATOM 1824 C C . TYR A 1 225 ? 15.064 -1.733 -0.989 1.00 83.31 225 TYR A C 1
ATOM 1826 O O . TYR A 1 225 ? 14.918 -1.838 0.231 1.00 83.31 225 TYR A O 1
ATOM 1834 N N . VAL A 1 226 ? 16.097 -2.278 -1.640 1.00 87.81 226 VAL A N 1
ATOM 1835 C CA . VAL A 1 226 ? 17.171 -3.056 -1.000 1.00 87.81 226 VAL A CA 1
ATOM 1836 C C . VAL A 1 226 ? 18.039 -2.188 -0.084 1.00 87.81 226 VAL A C 1
ATOM 1838 O O . VAL A 1 226 ? 18.454 -2.645 0.976 1.00 87.81 226 VAL A O 1
ATOM 1841 N N . GLU A 1 227 ? 18.310 -0.942 -0.464 1.00 86.94 227 GLU A N 1
ATOM 1842 C CA . GLU A 1 227 ? 19.080 0.003 0.356 1.00 86.94 227 GLU A CA 1
ATOM 1843 C C . GLU A 1 227 ? 18.299 0.444 1.602 1.00 86.94 227 GLU A C 1
ATOM 1845 O O . GLU A 1 227 ? 18.870 0.649 2.680 1.00 86.94 227 GLU A O 1
ATOM 1850 N N . GLU A 1 228 ? 16.981 0.564 1.469 1.00 81.12 228 GLU A N 1
ATOM 1851 C CA . GLU A 1 228 ? 16.078 1.037 2.515 1.00 81.12 228 GLU A CA 1
ATOM 1852 C C . GLU A 1 228 ? 15.697 -0.050 3.520 1.00 81.12 228 GLU A C 1
ATOM 1854 O O . GLU A 1 228 ? 15.550 0.224 4.713 1.00 81.12 228 GLU A O 1
ATOM 1859 N N . THR A 1 229 ? 15.579 -1.294 3.065 1.00 78.75 229 THR A N 1
ATOM 1860 C CA . THR A 1 229 ? 15.098 -2.400 3.893 1.00 78.75 229 THR A CA 1
ATOM 1861 C C . THR A 1 229 ? 16.258 -3.320 4.258 1.00 78.75 229 THR A C 1
ATOM 1863 O O . THR A 1 229 ? 16.932 -3.816 3.359 1.00 78.75 229 THR A O 1
ATOM 1866 N N . PRO A 1 230 ? 16.501 -3.615 5.549 1.00 80.88 230 PRO A N 1
ATOM 1867 C CA . PRO A 1 230 ? 17.501 -4.604 5.931 1.00 80.88 230 PRO A CA 1
ATOM 1868 C C . PRO A 1 230 ? 17.056 -5.993 5.454 1.00 80.88 230 PRO A C 1
ATOM 1870 O O . PRO A 1 230 ? 16.265 -6.674 6.107 1.00 80.88 230 PRO A O 1
ATOM 1873 N N . VAL A 1 231 ? 17.557 -6.408 4.294 1.00 83.75 231 VAL A N 1
ATOM 1874 C CA . VAL A 1 231 ? 17.329 -7.729 3.702 1.00 83.75 231 VAL A CA 1
ATOM 1875 C C . VAL A 1 231 ? 18.620 -8.543 3.724 1.00 83.75 231 VAL A C 1
ATOM 1877 O O . VAL A 1 231 ? 19.718 -8.002 3.802 1.00 83.75 231 VAL A O 1
ATOM 1880 N N . ASN A 1 232 ? 18.495 -9.869 3.669 1.00 91.81 232 ASN A N 1
ATOM 1881 C CA . ASN A 1 232 ? 19.649 -10.752 3.497 1.00 91.81 232 ASN A CA 1
ATOM 1882 C C . ASN A 1 232 ? 20.319 -10.479 2.135 1.00 91.81 232 ASN A C 1
ATOM 1884 O O . ASN A 1 232 ? 19.612 -10.313 1.140 1.00 91.81 232 ASN A O 1
ATOM 1888 N N . ASP A 1 233 ? 21.652 -10.506 2.076 1.00 91.88 233 ASP A N 1
ATOM 1889 C CA . ASP A 1 233 ? 22.442 -10.320 0.849 1.00 91.88 233 ASP A CA 1
ATOM 1890 C C . ASP A 1 233 ? 21.958 -11.181 -0.327 1.00 91.88 233 ASP A C 1
ATOM 1892 O O . ASP A 1 233 ? 21.899 -10.707 -1.460 1.00 91.88 233 ASP A O 1
ATOM 1896 N N . GLN A 1 234 ? 21.551 -12.429 -0.075 1.00 91.69 234 GLN A N 1
ATOM 1897 C CA . GLN A 1 234 ? 21.019 -13.305 -1.122 1.00 91.69 234 GLN A CA 1
ATOM 1898 C C . GLN A 1 234 ? 19.716 -12.755 -1.716 1.00 91.69 234 GLN A C 1
ATOM 1900 O O . GLN A 1 234 ? 19.504 -12.793 -2.922 1.00 91.69 234 GLN A O 1
ATOM 1905 N N . VAL A 1 235 ? 18.844 -12.215 -0.870 1.00 85.44 235 VAL A N 1
ATOM 1906 C CA . VAL A 1 235 ? 17.533 -11.683 -1.266 1.00 85.44 235 VAL A CA 1
ATOM 1907 C C . VAL A 1 235 ? 17.705 -10.357 -1.988 1.00 85.44 235 VAL A C 1
ATOM 1909 O O . VAL A 1 235 ? 17.036 -10.117 -2.989 1.00 85.44 235 VAL A O 1
ATOM 1912 N N . ALA A 1 236 ? 18.638 -9.526 -1.519 1.00 89.00 236 ALA A N 1
ATOM 1913 C CA . ALA A 1 236 ? 19.068 -8.327 -2.221 1.00 89.00 236 ALA A CA 1
ATOM 1914 C C . ALA A 1 236 ? 19.548 -8.655 -3.642 1.00 89.00 236 ALA A C 1
ATOM 1916 O O . ALA A 1 236 ? 19.081 -8.048 -4.606 1.00 89.00 236 ALA A O 1
ATOM 1917 N N . GLN A 1 237 ? 20.436 -9.645 -3.783 1.00 91.94 237 GLN A N 1
ATOM 1918 C CA . GLN A 1 237 ? 20.942 -10.090 -5.084 1.00 91.94 237 GLN A CA 1
ATOM 1919 C C . GLN A 1 237 ? 19.828 -10.632 -5.981 1.00 91.94 237 GLN A C 1
ATOM 1921 O O . GLN A 1 237 ? 19.767 -10.265 -7.155 1.00 91.94 237 GLN A O 1
ATOM 1926 N N . ASP A 1 238 ? 18.924 -11.447 -5.434 1.00 89.50 238 ASP A N 1
ATOM 1927 C CA . ASP A 1 238 ? 17.786 -11.982 -6.179 1.00 89.50 238 ASP A CA 1
ATOM 1928 C C . ASP A 1 238 ? 16.880 -10.845 -6.675 1.00 89.50 238 ASP A C 1
ATOM 1930 O O . ASP A 1 238 ? 16.552 -10.798 -7.861 1.00 89.50 238 ASP A O 1
ATOM 1934 N N . LEU A 1 239 ? 16.522 -9.888 -5.809 1.00 87.69 239 LEU A N 1
ATOM 1935 C CA . LEU A 1 239 ? 15.712 -8.717 -6.167 1.00 87.69 239 LEU A CA 1
ATOM 1936 C C . LEU A 1 239 ? 16.370 -7.886 -7.274 1.00 87.69 239 LEU A C 1
ATOM 1938 O O . LEU A 1 239 ? 15.713 -7.547 -8.261 1.00 87.69 239 LEU A O 1
ATOM 1942 N N . ILE A 1 240 ? 17.669 -7.605 -7.158 1.00 91.19 240 ILE A N 1
ATOM 1943 C CA . ILE A 1 240 ? 18.417 -6.869 -8.186 1.00 91.19 240 ILE A CA 1
ATOM 1944 C C . ILE A 1 240 ? 18.422 -7.653 -9.505 1.00 91.19 240 ILE A C 1
ATOM 1946 O O . ILE A 1 240 ? 18.145 -7.076 -10.558 1.00 91.19 240 ILE A O 1
ATOM 1950 N N . ALA A 1 241 ? 18.651 -8.968 -9.472 1.00 92.19 241 ALA A N 1
ATOM 1951 C CA . ALA A 1 241 ? 18.609 -9.810 -10.667 1.00 92.19 241 ALA A CA 1
ATOM 1952 C C . ALA A 1 241 ? 17.209 -9.849 -11.311 1.00 92.19 241 ALA A C 1
ATOM 1954 O O . ALA A 1 241 ? 17.092 -9.863 -12.537 1.00 92.19 241 ALA A O 1
ATOM 1955 N N . TYR A 1 242 ? 16.135 -9.832 -10.514 1.00 88.25 242 TYR A N 1
ATOM 1956 C CA . TYR A 1 242 ? 14.762 -9.728 -11.021 1.00 88.25 242 TYR A CA 1
ATOM 1957 C C . TYR A 1 242 ? 14.474 -8.368 -11.654 1.00 88.25 242 TYR A C 1
ATOM 1959 O O . TYR A 1 242 ? 13.790 -8.313 -12.674 1.00 88.25 242 TYR A O 1
ATOM 1967 N N . SER A 1 243 ? 15.031 -7.288 -11.102 1.00 92.88 243 SER A N 1
ATOM 1968 C CA . SER A 1 243 ? 14.826 -5.931 -11.618 1.00 92.88 243 SER A CA 1
ATOM 1969 C C . SER A 1 243 ? 15.323 -5.740 -13.057 1.00 92.88 243 SER A C 1
ATOM 1971 O O . SER A 1 243 ? 14.817 -4.880 -13.775 1.00 92.88 243 SER A O 1
ATOM 1973 N N . GLN A 1 244 ? 16.276 -6.573 -13.489 1.00 93.62 244 GLN A N 1
ATOM 1974 C CA . GLN A 1 244 ? 16.854 -6.564 -14.835 1.00 93.62 244 GLN A CA 1
ATOM 1975 C C . GLN A 1 244 ? 16.037 -7.365 -15.857 1.00 93.62 244 GLN A C 1
ATOM 1977 O O . GLN A 1 244 ? 16.332 -7.317 -17.051 1.00 93.62 244 GLN A O 1
ATOM 1982 N N . ARG A 1 245 ? 15.031 -8.130 -15.419 1.00 92.62 245 ARG A N 1
ATOM 1983 C CA . ARG A 1 245 ? 14.178 -8.898 -16.332 1.00 92.62 245 ARG A CA 1
ATOM 1984 C C . ARG A 1 245 ? 13.170 -7.979 -17.007 1.00 92.62 245 ARG A C 1
ATOM 1986 O O . ARG A 1 245 ? 12.666 -7.044 -16.390 1.00 92.62 245 ARG A O 1
ATOM 1993 N N . GLU A 1 246 ? 12.835 -8.292 -18.255 1.00 92.38 246 GLU A N 1
ATOM 1994 C CA . GLU A 1 246 ? 11.782 -7.594 -19.008 1.00 92.38 246 GLU A CA 1
ATOM 1995 C C . GLU A 1 246 ? 10.372 -8.064 -18.621 1.00 92.38 246 GLU A C 1
ATOM 1997 O O . GLU A 1 246 ? 9.401 -7.343 -18.825 1.00 92.38 246 GLU A O 1
ATOM 2002 N N . GLU A 1 247 ? 10.257 -9.261 -18.039 1.00 93.75 247 GLU A N 1
ATOM 2003 C CA . GLU A 1 247 ? 8.985 -9.848 -17.616 1.00 93.75 247 GLU A CA 1
ATOM 2004 C C . GLU A 1 247 ? 8.349 -9.069 -16.456 1.00 93.75 247 GLU A C 1
ATOM 2006 O O . GLU A 1 247 ? 9.033 -8.433 -15.648 1.00 93.75 247 GLU A O 1
ATOM 2011 N N . ASP A 1 248 ? 7.025 -9.144 -16.353 1.00 93.19 248 ASP A N 1
ATOM 2012 C CA . ASP A 1 248 ? 6.290 -8.623 -15.204 1.00 93.19 248 ASP A CA 1
ATOM 2013 C C . ASP A 1 248 ? 6.599 -9.443 -13.946 1.00 93.19 248 ASP A C 1
ATOM 2015 O O . ASP A 1 248 ? 6.726 -10.673 -13.993 1.00 93.19 248 ASP A O 1
ATOM 2019 N N . VAL A 1 249 ? 6.712 -8.771 -12.799 1.00 90.12 249 VAL A N 1
ATOM 2020 C CA . VAL A 1 249 ? 7.148 -9.410 -11.550 1.00 90.12 249 VAL A CA 1
ATOM 2021 C C . VAL A 1 249 ? 5.981 -9.510 -10.579 1.00 90.12 249 VAL A C 1
ATOM 2023 O O . VAL A 1 249 ? 5.503 -8.510 -10.055 1.00 90.12 249 VAL A O 1
ATOM 2026 N N . VAL A 1 250 ? 5.530 -10.733 -10.293 1.00 91.00 250 VAL A N 1
ATOM 2027 C CA . VAL A 1 250 ? 4.497 -10.966 -9.274 1.00 91.00 250 VAL A CA 1
ATOM 2028 C C . VAL A 1 250 ? 5.132 -10.939 -7.888 1.00 91.00 250 VAL A C 1
ATOM 2030 O O . VAL A 1 250 ? 5.976 -11.777 -7.566 1.00 91.00 250 VAL A O 1
ATOM 2033 N N . MET A 1 251 ? 4.677 -10.014 -7.052 1.00 88.19 251 MET A N 1
ATOM 2034 C CA . MET A 1 251 ? 5.152 -9.812 -5.689 1.00 88.19 251 MET A CA 1
ATOM 2035 C C . MET A 1 251 ? 4.115 -10.292 -4.673 1.00 88.19 251 MET A C 1
ATOM 2037 O O . MET A 1 251 ? 2.905 -10.128 -4.850 1.00 88.19 251 MET A O 1
ATOM 2041 N N . TYR A 1 252 ? 4.614 -10.875 -3.584 1.00 90.12 252 TYR A N 1
ATOM 2042 C 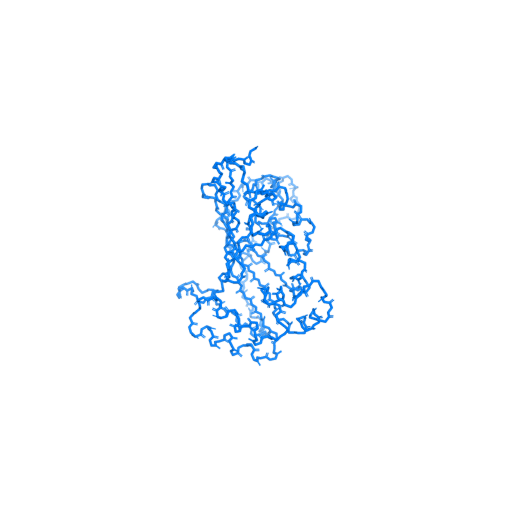CA . TYR A 1 252 ? 3.829 -11.257 -2.415 1.00 90.12 252 TYR A CA 1
ATOM 2043 C C . TYR A 1 252 ? 4.418 -10.555 -1.198 1.00 90.12 252 TYR A C 1
ATOM 2045 O O . TYR A 1 252 ? 5.578 -10.766 -0.856 1.00 90.12 252 TYR A O 1
ATOM 2053 N N . MET A 1 253 ? 3.614 -9.723 -0.553 1.00 87.81 253 MET A N 1
ATOM 2054 C CA . MET A 1 253 ? 4.012 -8.896 0.576 1.00 87.81 253 MET A CA 1
ATOM 2055 C C . MET A 1 253 ? 3.210 -9.264 1.817 1.00 87.81 253 MET A C 1
ATOM 2057 O O . MET A 1 253 ? 2.047 -9.676 1.730 1.00 87.81 253 MET A O 1
ATOM 2061 N N . LYS A 1 254 ? 3.829 -9.084 2.981 1.00 89.88 254 LYS A N 1
ATOM 2062 C CA . LYS A 1 254 ? 3.155 -9.138 4.272 1.00 89.88 254 LYS A CA 1
ATOM 2063 C C . LYS A 1 254 ? 3.230 -7.770 4.911 1.00 89.88 254 LYS A C 1
ATOM 2065 O O . LYS A 1 254 ? 4.297 -7.176 5.001 1.00 89.88 254 LYS A O 1
ATOM 2070 N N . ILE A 1 255 ? 2.082 -7.292 5.345 1.00 91.12 255 ILE A N 1
ATOM 2071 C CA . ILE A 1 255 ? 1.932 -6.004 5.989 1.00 91.12 255 ILE A CA 1
ATOM 2072 C C . ILE A 1 255 ? 1.469 -6.272 7.419 1.00 91.12 255 ILE A C 1
ATOM 2074 O O . ILE A 1 255 ? 0.391 -6.841 7.606 1.00 91.12 255 ILE A O 1
ATOM 2078 N N . GLU A 1 256 ? 2.263 -5.895 8.420 1.00 92.31 256 GLU A N 1
ATOM 2079 C CA . GLU A 1 256 ? 1.759 -5.773 9.787 1.00 92.31 256 GLU A CA 1
ATOM 2080 C C . GLU A 1 256 ? 1.146 -4.393 9.941 1.00 92.31 256 GLU A C 1
ATOM 2082 O O . GLU A 1 256 ? 1.806 -3.365 9.840 1.00 92.31 256 GLU A O 1
ATOM 2087 N N . PHE A 1 257 ? -0.154 -4.383 10.166 1.00 93.56 257 PHE A N 1
ATOM 2088 C CA . PHE A 1 257 ? -0.938 -3.187 10.370 1.00 93.56 257 PHE A CA 1
ATOM 2089 C C . PHE A 1 257 ? -1.248 -3.047 11.857 1.00 93.56 257 PHE A C 1
ATOM 2091 O O . PHE A 1 257 ? -1.869 -3.937 12.439 1.00 93.56 257 PHE A O 1
ATOM 2098 N N . THR A 1 258 ? -0.881 -1.923 12.459 1.00 92.75 258 THR A N 1
ATOM 2099 C CA . THR A 1 258 ? -1.217 -1.590 13.843 1.00 92.75 258 THR A CA 1
ATOM 2100 C C . THR A 1 258 ? -1.967 -0.271 13.884 1.00 92.75 258 THR A C 1
ATOM 2102 O O . THR A 1 258 ? -1.447 0.768 13.486 1.00 92.75 258 THR A O 1
ATOM 2105 N N . LEU A 1 259 ? -3.187 -0.316 14.408 1.00 91.38 259 LEU A N 1
ATOM 2106 C CA . LEU A 1 259 ? -3.985 0.854 14.742 1.00 91.38 259 LEU A CA 1
ATOM 2107 C C . LEU A 1 259 ? -3.973 1.033 16.259 1.00 91.38 259 LEU A C 1
ATOM 2109 O O . LEU A 1 259 ? -4.456 0.161 16.979 1.00 91.38 259 LEU A O 1
ATOM 2113 N N . THR A 1 260 ? -3.437 2.153 16.731 1.00 89.44 260 THR A N 1
ATOM 2114 C CA . THR A 1 260 ? -3.480 2.529 18.149 1.00 89.44 260 THR A CA 1
ATOM 2115 C C . THR A 1 260 ? -4.700 3.409 18.395 1.00 89.44 260 THR A C 1
ATOM 2117 O O . THR A 1 260 ? -4.914 4.380 17.673 1.00 89.44 260 THR A O 1
ATOM 2120 N N . VAL A 1 261 ? -5.501 3.053 19.392 1.00 85.38 261 VAL A N 1
ATOM 2121 C CA . VAL A 1 261 ? -6.686 3.790 19.838 1.00 85.38 261 VAL A CA 1
ATOM 2122 C C . VAL A 1 261 ? -6.318 4.482 21.140 1.00 85.38 261 VAL A C 1
ATOM 2124 O O . VAL A 1 261 ? -5.749 3.844 22.021 1.00 85.38 261 VAL A O 1
ATOM 2127 N N . ASP A 1 262 ? -6.600 5.769 21.271 1.00 79.94 262 ASP A N 1
ATOM 2128 C CA . ASP A 1 262 ? -6.357 6.483 22.522 1.00 79.94 262 ASP A CA 1
ATOM 2129 C C . ASP A 1 262 ? -7.641 6.534 23.372 1.00 79.94 262 ASP A C 1
ATOM 2131 O O . ASP A 1 262 ? -8.758 6.458 22.857 1.00 79.94 262 ASP A O 1
ATOM 2135 N N . ASP A 1 263 ? -7.498 6.646 24.691 1.00 67.75 263 ASP A N 1
ATOM 2136 C CA . ASP A 1 263 ? -8.620 6.803 25.621 1.00 67.75 263 ASP A CA 1
ATOM 2137 C C . ASP A 1 263 ? -9.347 8.146 25.431 1.00 67.75 263 ASP A C 1
ATOM 2139 O O . ASP A 1 263 ? -10.519 8.270 25.799 1.00 67.75 263 ASP A O 1
ATOM 2143 N N . THR A 1 264 ? -8.684 9.134 24.821 1.00 59.41 264 THR A N 1
ATOM 2144 C CA . THR A 1 264 ? -9.263 10.441 24.467 1.00 59.41 264 THR A CA 1
ATOM 2145 C C . THR A 1 264 ? -10.288 10.365 23.333 1.00 59.41 264 THR A C 1
ATOM 2147 O O . THR A 1 264 ? -11.103 11.273 23.190 1.00 59.41 264 THR A O 1
ATOM 2150 N N . THR A 1 265 ? -10.314 9.275 22.557 1.00 53.09 265 THR A N 1
ATOM 2151 C CA . THR A 1 265 ? -11.182 9.117 21.377 1.00 53.09 265 THR A CA 1
ATOM 2152 C C . THR A 1 265 ? -12.607 8.620 21.709 1.00 53.09 265 THR A C 1
ATOM 2154 O O . THR A 1 265 ? -13.269 8.038 20.847 1.00 53.09 265 THR A O 1
ATOM 2157 N N . ARG A 1 266 ? -13.080 8.801 22.955 1.00 46.50 266 ARG A N 1
ATOM 2158 C CA . ARG A 1 266 ? -14.404 8.347 23.437 1.00 46.50 266 ARG A CA 1
ATOM 2159 C C . ARG A 1 266 ? -15.557 9.293 23.121 1.00 46.50 266 ARG A C 1
ATOM 2161 O O . ARG A 1 266 ? -15.393 10.517 23.295 1.00 46.50 266 ARG A O 1
#